Protein AF-A0A1I8JPQ1-F1 (afdb_monomer)

Sequence (208 aa):
GQFDVAINWTGGWHHAKRDEASGFCYINDIVCHSTIGLTAFFPGSGDSDDIGAGPGRFASVNVPLKEGVSDAQFAASFAAVIDAAFEAFDPGAVVCVSAAPMPWQQTSSRAGRPAAPGGGGYHFPSTAKLWTAITALAVGVDLDKDIPEHSFFSQYGPDFCLDVTPSLKRNLNDSTELRLLVESAVENLKRLAEALQLQTPMQPNYFY

Structure (mmCIF, N/CA/C/O backbone):
data_AF-A0A1I8JPQ1-F1
#
_entry.id   AF-A0A1I8JPQ1-F1
#
loop_
_atom_site.group_PDB
_atom_site.id
_atom_site.type_symbol
_atom_site.label_atom_id
_atom_site.label_alt_id
_atom_site.label_comp_id
_atom_site.label_asym_id
_atom_site.label_entity_id
_atom_site.label_seq_id
_atom_site.pdbx_PDB_ins_code
_atom_site.Cartn_x
_atom_site.Cartn_y
_atom_site.Cartn_z
_atom_site.occupancy
_atom_site.B_iso_or_equiv
_atom_site.auth_seq_id
_atom_site.auth_comp_id
_atom_site.auth_asym_id
_atom_site.auth_atom_id
_atom_site.pdbx_PDB_model_num
ATOM 1 N N . GLY A 1 1 ? -20.044 -12.154 0.399 1.00 59.53 1 GLY A N 1
ATOM 2 C CA . GLY A 1 1 ? -20.661 -11.393 -0.713 1.00 59.53 1 GLY A CA 1
ATOM 3 C C . GLY A 1 1 ? -20.713 -12.271 -1.950 1.00 59.53 1 GLY A C 1
ATOM 4 O O . GLY A 1 1 ? -20.510 -13.466 -1.807 1.00 59.53 1 GLY A O 1
ATOM 5 N N . GLN A 1 2 ? -20.986 -11.721 -3.140 1.00 80.94 2 GLN A N 1
ATOM 6 C CA . GLN A 1 2 ? -20.874 -12.475 -4.409 1.00 80.94 2 GLN A CA 1
ATOM 7 C C . GLN A 1 2 ? -19.418 -12.690 -4.864 1.00 80.94 2 GLN A C 1
ATOM 9 O O . GLN A 1 2 ? -19.177 -13.522 -5.730 1.00 80.94 2 GLN A O 1
ATOM 14 N N . PHE A 1 3 ? -18.468 -11.952 -4.281 1.00 76.19 3 PHE A N 1
ATOM 15 C CA . PHE A 1 3 ? -17.041 -12.006 -4.596 1.00 76.19 3 PHE A CA 1
ATOM 16 C C . PHE A 1 3 ? -16.220 -11.946 -3.305 1.00 76.19 3 PHE A C 1
ATOM 18 O O . PHE A 1 3 ? -16.653 -11.295 -2.347 1.00 76.19 3 PHE A O 1
ATOM 25 N N . ASP A 1 4 ? -15.049 -12.587 -3.313 1.00 80.31 4 ASP A N 1
ATOM 26 C CA . ASP A 1 4 ? -14.077 -12.570 -2.210 1.00 80.31 4 ASP A CA 1
ATOM 27 C C . ASP A 1 4 ? -13.071 -11.414 -2.341 1.00 80.31 4 ASP A C 1
ATOM 29 O O . ASP A 1 4 ? -12.625 -10.858 -1.342 1.00 80.31 4 ASP A O 1
ATOM 33 N N . VAL A 1 5 ? -12.755 -11.006 -3.578 1.00 79.25 5 VAL A N 1
ATOM 34 C CA . VAL A 1 5 ? -11.844 -9.894 -3.888 1.00 79.25 5 VAL A CA 1
ATOM 35 C C . VAL A 1 5 ? -12.449 -9.016 -4.983 1.00 79.25 5 VAL A C 1
ATOM 37 O O . VAL A 1 5 ? -12.955 -9.517 -5.988 1.00 79.25 5 VAL A O 1
ATOM 40 N N . ALA A 1 6 ? -12.372 -7.696 -4.804 1.00 79.69 6 ALA A N 1
ATOM 41 C CA . ALA A 1 6 ? -12.723 -6.704 -5.815 1.00 79.69 6 ALA A CA 1
ATOM 42 C C . ALA A 1 6 ? -11.566 -5.714 -5.987 1.00 79.69 6 ALA A C 1
ATOM 44 O O . ALA A 1 6 ? -11.013 -5.220 -5.007 1.00 79.69 6 ALA A O 1
ATOM 45 N N . ILE A 1 7 ? -11.208 -5.420 -7.237 1.00 77.75 7 ILE A N 1
ATOM 46 C CA . ILE A 1 7 ? -10.092 -4.537 -7.582 1.00 77.75 7 ILE A CA 1
ATOM 47 C C . ILE A 1 7 ? -10.622 -3.368 -8.411 1.00 77.75 7 ILE A C 1
ATOM 49 O O . ILE A 1 7 ? -11.300 -3.572 -9.417 1.00 77.75 7 ILE A O 1
ATOM 53 N N . ASN A 1 8 ? -10.269 -2.145 -8.012 1.00 80.25 8 ASN A N 1
ATOM 54 C CA . ASN A 1 8 ? -10.542 -0.930 -8.773 1.00 80.25 8 ASN A CA 1
ATOM 55 C C . ASN A 1 8 ? -9.255 -0.113 -8.959 1.00 80.25 8 ASN A C 1
ATOM 57 O O . ASN A 1 8 ? -8.930 0.740 -8.136 1.00 80.25 8 ASN A O 1
ATOM 61 N N . TRP A 1 9 ? -8.549 -0.333 -10.072 1.00 77.25 9 TRP A N 1
ATOM 62 C CA . TRP A 1 9 ? -7.331 0.421 -10.408 1.00 77.25 9 TRP A CA 1
ATOM 63 C C . TRP A 1 9 ? -7.580 1.906 -10.662 1.00 77.25 9 TRP A C 1
ATOM 65 O O . TRP A 1 9 ? -6.672 2.717 -10.520 1.00 77.25 9 TRP A O 1
ATOM 75 N N . THR A 1 10 ? -8.816 2.268 -11.013 1.00 74.19 10 THR A N 1
ATOM 76 C CA . THR A 1 10 ? -9.204 3.667 -11.218 1.00 74.19 10 THR A CA 1
ATOM 77 C C . THR A 1 10 ? -9.609 4.365 -9.927 1.00 74.19 10 THR A C 1
ATOM 79 O O . THR A 1 10 ? -9.932 5.543 -9.992 1.00 74.19 10 THR A O 1
ATOM 82 N N . GLY A 1 11 ? -9.625 3.662 -8.788 1.00 69.12 11 GLY A N 1
ATOM 83 C CA . GLY A 1 11 ? -9.922 4.205 -7.463 1.00 69.12 11 GLY A CA 1
ATOM 84 C C . GLY A 1 11 ? -8.668 4.647 -6.704 1.00 69.12 11 GLY A C 1
ATOM 85 O O . GLY A 1 11 ? -7.590 4.771 -7.288 1.00 69.12 11 GLY A O 1
ATOM 86 N N . GLY A 1 12 ? -8.782 4.884 -5.395 1.00 69.69 12 GLY A N 1
ATOM 87 C CA . GLY A 1 12 ? -7.625 5.284 -4.578 1.00 69.69 12 GLY A CA 1
ATOM 88 C C . GLY A 1 12 ? -7.506 6.784 -4.311 1.00 69.69 12 GLY A C 1
ATOM 89 O O . GLY A 1 12 ? -6.424 7.248 -3.955 1.00 69.69 12 GLY A O 1
ATOM 90 N N . TRP A 1 13 ? -8.574 7.559 -4.494 1.00 66.25 13 TRP A N 1
ATOM 91 C CA . TRP A 1 13 ? -8.588 9.026 -4.486 1.00 66.25 13 TRP A CA 1
ATOM 92 C C . TRP A 1 13 ? -8.666 9.578 -3.057 1.00 66.25 13 TRP A C 1
ATOM 94 O O . TRP A 1 13 ? -9.517 10.392 -2.702 1.00 66.25 13 TRP A O 1
ATOM 104 N N . HIS A 1 14 ? -7.743 9.133 -2.215 1.00 71.88 14 HIS A N 1
ATOM 105 C CA . HIS A 1 14 ? -7.809 9.296 -0.766 1.00 71.88 14 HIS A CA 1
ATOM 106 C C . HIS A 1 14 ? -7.492 10.709 -0.246 1.00 71.88 14 HIS A C 1
ATOM 108 O O . HIS A 1 14 ? -7.660 10.975 0.943 1.00 71.88 14 HIS A O 1
ATOM 114 N N . HIS A 1 15 ? -7.042 11.632 -1.103 1.00 66.19 15 HIS A N 1
ATOM 115 C CA . HIS A 1 15 ? -6.726 13.003 -0.691 1.00 66.19 15 HIS A CA 1
ATOM 116 C C . HIS A 1 15 ? -7.900 13.980 -0.804 1.00 66.19 15 HIS A C 1
ATOM 118 O O . HIS A 1 15 ? -7.792 15.090 -0.280 1.00 66.19 15 HIS A O 1
ATOM 124 N N . ALA A 1 16 ? -9.006 13.616 -1.467 1.00 59.44 16 ALA A N 1
ATOM 125 C CA . ALA A 1 16 ? -10.140 14.530 -1.576 1.00 59.44 16 ALA A CA 1
ATOM 126 C C . ALA A 1 16 ? -10.772 14.726 -0.190 1.00 59.44 16 ALA A C 1
ATOM 128 O O . ALA A 1 16 ? -10.910 13.774 0.586 1.00 59.44 16 ALA A O 1
ATOM 129 N N . LYS A 1 17 ? -11.156 15.961 0.132 1.00 67.75 17 LYS A N 1
ATOM 130 C CA . LYS A 1 17 ? -11.826 16.295 1.393 1.00 67.75 17 LYS A CA 1
ATOM 131 C C . LYS A 1 17 ? -13.307 16.564 1.133 1.00 67.75 17 LYS A C 1
ATOM 133 O O . LYS A 1 17 ? -13.738 16.651 -0.012 1.00 67.75 17 LYS A O 1
ATOM 138 N N . ARG A 1 18 ? -14.091 16.709 2.209 1.00 69.12 18 ARG A N 1
ATOM 139 C CA . ARG A 1 18 ? -15.546 16.948 2.137 1.00 69.12 18 ARG A CA 1
ATOM 140 C C . ARG A 1 18 ? -15.908 18.107 1.200 1.00 69.12 18 ARG A C 1
ATOM 142 O O . ARG A 1 18 ? -16.818 17.958 0.396 1.00 69.12 18 ARG A O 1
ATOM 149 N N . ASP A 1 19 ? -15.181 19.218 1.317 1.00 71.19 19 ASP A N 1
ATOM 150 C CA . ASP A 1 19 ? -15.514 20.484 0.653 1.00 71.19 19 ASP A CA 1
ATOM 151 C C . ASP A 1 19 ? -14.366 21.027 -0.226 1.00 71.19 19 ASP A C 1
ATOM 153 O O . ASP A 1 19 ? -14.420 22.167 -0.682 1.00 71.19 19 ASP A O 1
ATOM 157 N N . GLU A 1 20 ? -13.315 20.233 -0.479 1.00 62.06 20 GLU A N 1
ATOM 158 C CA . GLU A 1 20 ? -12.194 20.639 -1.339 1.00 62.06 20 GLU A CA 1
ATOM 159 C C . GLU A 1 20 ? -11.506 19.460 -2.046 1.00 62.06 20 GLU A C 1
ATOM 161 O O . GLU A 1 20 ? -11.330 18.377 -1.483 1.00 62.06 20 GLU A O 1
ATOM 166 N N . ALA A 1 21 ? -11.064 19.702 -3.284 1.00 59.28 21 ALA A N 1
ATOM 167 C CA . ALA A 1 21 ? -10.161 18.806 -4.000 1.00 59.28 21 ALA A CA 1
ATOM 168 C C . ALA A 1 21 ? -8.714 19.019 -3.523 1.00 59.28 21 ALA A C 1
ATOM 170 O O . ALA A 1 21 ? -8.284 20.151 -3.308 1.00 59.28 21 ALA A O 1
ATOM 171 N N . SER A 1 22 ? -7.941 17.942 -3.389 1.00 63.50 22 SER A N 1
ATOM 172 C CA . SER A 1 22 ? -6.548 17.986 -2.924 1.00 63.50 22 SER A CA 1
ATOM 173 C C . SER A 1 22 ? -5.766 16.792 -3.474 1.00 63.50 22 SER A C 1
ATOM 175 O O . SER A 1 22 ? -6.330 15.720 -3.663 1.00 63.50 22 SER A O 1
ATOM 177 N N . GLY A 1 23 ? -4.474 16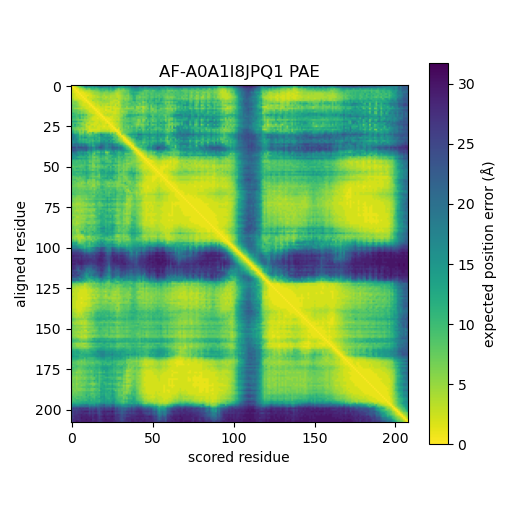.960 -3.778 1.00 58.91 23 GLY A N 1
ATOM 178 C CA . GLY A 1 23 ? -3.607 15.852 -4.207 1.00 58.91 23 GLY A CA 1
ATOM 179 C C . GLY A 1 23 ? -4.075 15.135 -5.470 1.00 58.91 23 GLY A C 1
ATOM 180 O O . GLY A 1 23 ? -4.052 13.911 -5.516 1.00 58.91 23 GLY A O 1
ATOM 181 N N . PHE A 1 24 ? -4.564 15.893 -6.458 1.00 53.34 24 PHE A N 1
ATOM 182 C CA . PHE A 1 24 ? -5.219 15.381 -7.672 1.00 53.34 24 PHE A CA 1
ATOM 183 C C . PHE A 1 24 ? -6.522 14.595 -7.429 1.00 53.34 24 PHE A C 1
ATOM 185 O O . PHE A 1 24 ? -7.088 14.054 -8.376 1.00 53.34 24 PHE A O 1
ATOM 192 N N . CYS A 1 25 ? -7.038 14.582 -6.195 1.00 58.97 25 CYS A N 1
ATOM 193 C CA . CYS A 1 25 ? -8.256 13.880 -5.816 1.00 58.97 25 CYS A CA 1
ATOM 194 C C . CYS A 1 25 ? -9.448 14.849 -5.685 1.00 58.97 25 CYS A C 1
ATOM 196 O O . CYS A 1 25 ? -9.365 15.825 -4.939 1.00 58.97 25 CYS A O 1
ATOM 198 N N . TYR A 1 26 ? -10.558 14.576 -6.385 1.00 55.09 26 TYR A N 1
ATOM 199 C CA . TYR A 1 26 ? -11.775 15.417 -6.374 1.00 55.09 26 TYR A CA 1
ATOM 200 C C . TYR A 1 26 ? -12.951 14.782 -5.620 1.00 55.09 26 TYR A C 1
ATOM 202 O O . TYR A 1 26 ? -13.776 15.495 -5.062 1.00 55.09 26 TYR A O 1
ATOM 210 N N . ILE A 1 27 ? -13.026 13.450 -5.603 1.00 55.28 27 ILE A N 1
ATOM 211 C CA . ILE A 1 27 ? -14.010 12.654 -4.861 1.00 55.28 27 ILE A CA 1
ATOM 212 C C . ILE A 1 27 ? -13.213 11.642 -4.048 1.00 55.28 27 ILE A C 1
ATOM 214 O O . ILE A 1 27 ? -12.295 11.046 -4.600 1.00 55.28 27 ILE A O 1
ATOM 218 N N . ASN A 1 28 ? -13.540 11.467 -2.765 1.00 65.19 28 ASN A N 1
ATOM 219 C CA . ASN A 1 28 ? -12.883 10.473 -1.923 1.00 65.19 28 ASN A CA 1
ATOM 220 C C . ASN A 1 28 ? -13.684 9.169 -1.949 1.00 65.19 28 ASN A C 1
ATOM 222 O O . ASN A 1 28 ? -14.740 9.072 -1.324 1.00 65.19 28 ASN A O 1
ATOM 226 N N . ASP A 1 29 ? -13.204 8.189 -2.707 1.00 62.69 29 ASP A N 1
ATOM 227 C CA . ASP A 1 29 ? -13.818 6.867 -2.830 1.00 62.69 29 ASP A CA 1
ATOM 228 C C . ASP A 1 29 ? -13.443 5.915 -1.676 1.00 62.69 29 ASP A C 1
ATOM 230 O O . ASP A 1 29 ? -13.972 4.806 -1.609 1.00 62.69 29 ASP A O 1
ATOM 234 N N . ILE A 1 30 ? -12.591 6.353 -0.733 1.00 64.62 30 ILE A N 1
ATOM 235 C CA . ILE A 1 30 ? -12.115 5.585 0.432 1.00 64.62 30 ILE A CA 1
ATOM 236 C C . ILE A 1 30 ? -12.280 6.422 1.711 1.00 64.62 30 ILE A C 1
ATOM 238 O O . ILE A 1 30 ? -11.428 7.220 2.090 1.00 64.62 30 ILE A O 1
ATOM 242 N N . VAL A 1 31 ? -13.403 6.244 2.407 1.00 53.47 31 VAL A N 1
ATOM 243 C CA . VAL A 1 31 ? -13.787 7.117 3.536 1.00 53.47 31 VAL A CA 1
ATOM 244 C C . VAL A 1 31 ? -13.096 6.746 4.864 1.00 53.47 31 VAL A C 1
ATOM 246 O O . VAL A 1 31 ? -12.978 7.596 5.745 1.00 53.47 31 VAL A O 1
ATOM 249 N N . CYS A 1 32 ? -12.583 5.518 5.009 1.00 51.00 32 CYS A N 1
ATOM 250 C CA . CYS A 1 32 ? -11.800 5.075 6.171 1.00 51.00 32 CYS A CA 1
ATOM 251 C C . CYS A 1 32 ? -10.449 4.526 5.704 1.00 51.00 32 CYS A C 1
ATOM 253 O O . CYS A 1 32 ? -10.419 3.676 4.815 1.00 51.00 32 CYS A O 1
ATOM 255 N N . HIS A 1 33 ? -9.341 5.005 6.279 1.00 53.59 33 HIS A N 1
ATOM 256 C CA . HIS A 1 33 ? -8.002 4.597 5.854 1.00 53.59 33 HIS A CA 1
ATOM 257 C C . HIS A 1 33 ? -7.034 4.457 7.040 1.00 53.59 33 HIS A C 1
ATOM 259 O O . HIS A 1 33 ? -7.141 5.158 8.043 1.00 53.59 33 HIS A O 1
ATOM 265 N N . SER A 1 34 ? -6.047 3.577 6.880 1.00 50.25 34 SER A N 1
ATOM 266 C CA . SER A 1 34 ? -4.771 3.616 7.604 1.00 50.25 34 SER A CA 1
ATOM 267 C C . SER A 1 34 ? -3.671 3.891 6.578 1.00 50.25 34 SER A C 1
ATOM 269 O O . SER A 1 34 ? -3.766 3.401 5.451 1.00 50.25 34 SER A O 1
ATOM 271 N N . THR A 1 35 ? -2.675 4.722 6.895 1.00 57.50 35 THR A N 1
ATOM 272 C CA . THR A 1 35 ? -1.561 5.016 5.972 1.00 57.50 35 THR A CA 1
ATOM 273 C C . THR A 1 35 ? -0.262 4.472 6.536 1.00 57.50 35 THR A C 1
ATOM 275 O O . THR A 1 35 ? 0.164 4.811 7.636 1.00 57.50 35 THR A O 1
ATOM 278 N N . ILE A 1 36 ? 0.416 3.665 5.730 1.00 56.50 36 ILE A N 1
ATOM 279 C CA . ILE A 1 36 ? 1.816 3.303 5.937 1.00 56.50 36 ILE A CA 1
ATOM 280 C C . ILE A 1 36 ? 2.559 3.888 4.745 1.00 56.50 36 ILE A C 1
ATOM 282 O O . ILE A 1 36 ? 2.383 3.433 3.615 1.00 56.50 36 ILE A O 1
ATOM 286 N N . GLY A 1 37 ? 3.318 4.958 4.964 1.00 56.28 37 GLY A N 1
ATOM 287 C CA . GLY A 1 37 ? 3.847 5.755 3.863 1.00 56.28 37 GLY A CA 1
ATOM 288 C C . GLY A 1 37 ? 4.840 6.817 4.307 1.00 56.28 37 GLY A C 1
ATOM 289 O O . GLY A 1 37 ? 5.073 7.022 5.494 1.00 56.28 37 GLY A O 1
ATOM 290 N N . LEU A 1 38 ? 5.462 7.475 3.332 1.00 46.81 38 LEU A N 1
ATOM 291 C CA . LEU A 1 38 ? 6.451 8.517 3.591 1.00 46.81 38 LEU A CA 1
ATOM 292 C C . LEU A 1 38 ? 5.778 9.772 4.168 1.00 46.81 38 LEU A C 1
ATOM 294 O O . LEU A 1 38 ? 4.916 10.344 3.502 1.00 46.81 38 LEU A O 1
ATOM 298 N N . THR A 1 39 ? 6.191 10.240 5.347 1.00 45.56 39 THR A N 1
ATOM 299 C CA . THR A 1 39 ? 5.764 11.554 5.868 1.00 45.56 39 THR A CA 1
ATOM 300 C C . THR A 1 39 ? 6.837 12.618 5.662 1.00 45.56 39 THR A C 1
ATOM 302 O O . THR A 1 39 ? 8.001 12.313 5.409 1.00 45.56 39 THR A O 1
ATOM 305 N N . ALA A 1 40 ? 6.415 13.886 5.736 1.00 44.06 40 ALA A N 1
ATOM 306 C CA . ALA A 1 40 ? 7.122 15.101 5.301 1.00 44.06 40 ALA A CA 1
ATOM 307 C C . ALA A 1 40 ? 7.073 15.416 3.790 1.00 44.06 40 ALA A C 1
ATOM 309 O O . ALA A 1 40 ? 7.783 16.305 3.316 1.00 44.06 40 ALA A O 1
ATOM 310 N N . PHE A 1 41 ? 6.185 14.762 3.037 1.00 59.59 41 PHE A N 1
ATOM 311 C CA . PHE A 1 41 ? 5.798 15.181 1.685 1.00 59.59 41 PHE A CA 1
ATOM 312 C C . PHE A 1 41 ? 4.324 15.623 1.659 1.00 59.59 41 PHE A C 1
ATOM 314 O O . PHE A 1 41 ? 3.595 15.433 2.634 1.00 59.59 41 PHE A O 1
ATOM 321 N N . PHE A 1 42 ? 3.882 16.253 0.564 1.00 51.38 42 PHE A N 1
ATOM 322 C CA . PHE A 1 42 ? 2.470 16.606 0.360 1.00 51.38 42 PHE A CA 1
ATOM 323 C C . PHE A 1 42 ? 1.551 15.413 0.722 1.00 51.38 42 PHE A C 1
ATOM 325 O O . PHE A 1 42 ? 1.854 14.303 0.281 1.00 51.38 42 PHE A O 1
ATOM 332 N N . PRO A 1 43 ? 0.445 15.608 1.474 1.00 59.25 43 PRO A N 1
ATOM 333 C CA . PRO A 1 43 ? -0.191 16.885 1.833 1.00 59.25 43 PRO A CA 1
ATOM 334 C C . PRO A 1 43 ? 0.327 17.558 3.120 1.00 59.25 43 PRO A C 1
ATOM 336 O O . PRO A 1 43 ? -0.188 18.614 3.479 1.00 59.25 43 PRO A O 1
ATOM 339 N N . GLY A 1 44 ? 1.327 16.994 3.805 1.00 62.97 44 GLY A N 1
ATOM 340 C CA . GLY A 1 44 ? 1.821 17.522 5.087 1.00 62.97 44 GLY A CA 1
ATOM 341 C C . GLY A 1 44 ? 1.001 17.102 6.317 1.00 62.97 44 GLY A C 1
ATOM 342 O O . GLY A 1 44 ? 1.083 17.767 7.344 1.00 62.97 44 GLY A O 1
ATOM 343 N N . SER A 1 45 ? 0.215 16.026 6.207 1.00 67.75 45 SER A N 1
ATOM 344 C CA . SER A 1 45 ? -0.483 15.337 7.309 1.00 67.75 45 SER A CA 1
ATOM 345 C C . SER A 1 45 ? -0.041 13.867 7.392 1.00 67.75 45 SER A C 1
ATOM 347 O O . SER A 1 45 ? 0.757 13.424 6.563 1.00 67.75 45 SER A O 1
ATOM 349 N N . GLY A 1 46 ? -0.572 13.098 8.352 1.00 73.06 46 GLY A N 1
ATOM 350 C CA . GLY A 1 46 ? -0.232 11.680 8.519 1.00 73.06 46 GLY A CA 1
ATOM 351 C C . GLY A 1 46 ? 0.983 11.419 9.411 1.00 73.06 46 GLY A C 1
ATOM 352 O O . GLY A 1 46 ? 1.604 10.369 9.287 1.00 73.06 46 GLY A O 1
ATOM 353 N N . ASP A 1 47 ? 1.335 12.352 10.297 1.00 78.81 47 ASP A N 1
ATOM 354 C CA . ASP A 1 47 ? 2.323 12.097 11.350 1.00 78.81 47 ASP A CA 1
ATOM 355 C C . ASP A 1 47 ? 1.833 11.011 12.322 1.00 78.81 47 ASP A C 1
ATOM 357 O O . ASP A 1 47 ? 0.639 10.721 12.410 1.00 78.81 47 ASP A O 1
ATOM 361 N N . SER A 1 48 ? 2.749 10.424 13.099 1.00 78.81 48 SER A N 1
ATOM 362 C CA . SER A 1 48 ? 2.423 9.353 14.057 1.00 78.81 48 SER A CA 1
ATOM 363 C C . SER A 1 48 ? 1.370 9.743 15.098 1.00 78.81 48 SER A C 1
ATOM 365 O O . SER A 1 48 ? 0.687 8.876 15.640 1.00 78.81 48 SER A O 1
ATOM 367 N N . ASP A 1 49 ? 1.237 11.042 15.368 1.00 81.62 49 ASP A N 1
ATOM 368 C CA . ASP A 1 49 ? 0.308 11.584 16.359 1.00 81.62 49 ASP A CA 1
ATOM 369 C C . ASP A 1 49 ? -1.045 11.990 15.739 1.00 81.62 49 ASP A C 1
ATOM 371 O O . ASP A 1 49 ? -1.974 12.365 16.459 1.00 81.62 49 ASP A O 1
ATOM 375 N N . ASP A 1 50 ? -1.192 11.878 14.414 1.00 80.69 50 ASP A N 1
ATOM 376 C CA . ASP A 1 50 ? -2.443 12.104 13.684 1.00 80.69 50 ASP A CA 1
ATOM 377 C C . ASP A 1 50 ? -3.377 10.886 13.809 1.00 80.69 50 ASP A C 1
ATOM 379 O O . ASP A 1 50 ? -3.567 10.080 12.895 1.00 80.69 50 ASP A O 1
ATOM 383 N N . ILE A 1 51 ? -3.933 10.726 15.008 1.00 80.06 51 ILE A N 1
ATOM 384 C CA . ILE A 1 51 ? -4.702 9.544 15.421 1.00 80.06 51 ILE A CA 1
ATOM 385 C C . ILE A 1 51 ? -6.221 9.724 15.300 1.00 80.06 51 ILE A C 1
ATOM 387 O O . ILE A 1 51 ? -6.988 8.936 15.849 1.00 80.06 51 ILE A O 1
ATOM 391 N N . GLY A 1 52 ? -6.692 10.772 14.624 1.00 80.06 52 GLY A N 1
ATOM 392 C CA . GLY A 1 52 ? -8.113 11.126 14.587 1.00 80.06 52 GLY A CA 1
ATOM 393 C C . GLY A 1 52 ? -8.615 11.782 15.882 1.00 80.06 52 GLY A C 1
ATOM 394 O O . GLY A 1 52 ? -7.881 11.970 16.854 1.00 80.06 52 GLY A O 1
ATOM 395 N N . ALA A 1 53 ? -9.893 12.165 15.901 1.00 79.00 53 ALA A N 1
ATOM 396 C CA . ALA A 1 53 ? -10.479 12.962 16.979 1.00 79.00 53 ALA A CA 1
ATOM 397 C C . ALA A 1 53 ? -11.895 12.507 17.361 1.00 79.00 53 ALA A C 1
ATOM 399 O O . ALA A 1 53 ? -12.604 11.867 16.582 1.00 79.00 53 ALA A O 1
ATOM 400 N N . GLY A 1 54 ? -12.323 12.887 18.571 1.00 83.69 54 GLY A N 1
ATOM 401 C CA . GLY A 1 54 ? -13.664 12.591 19.075 1.00 83.69 54 GLY A CA 1
ATOM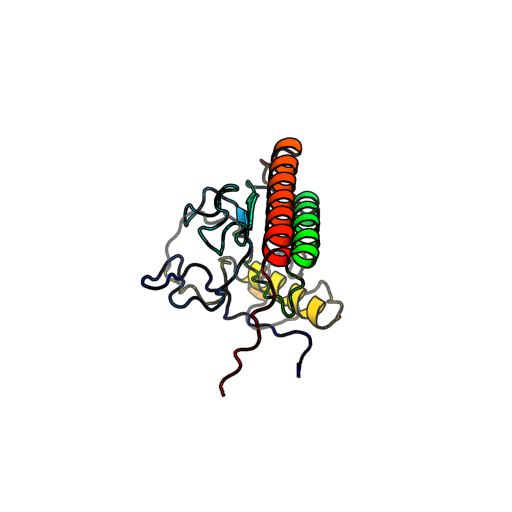 402 C C . GLY A 1 54 ? -13.949 11.081 19.116 1.00 83.69 54 GLY A C 1
ATOM 403 O O . GLY A 1 54 ? -13.071 10.322 19.528 1.00 83.69 54 GLY A O 1
ATOM 404 N N . PRO A 1 55 ? -15.139 10.631 18.673 1.00 73.50 55 PRO A N 1
ATOM 405 C CA . PRO A 1 55 ? -15.478 9.207 18.594 1.00 73.50 55 PRO A CA 1
ATOM 406 C C . PRO A 1 55 ? -14.581 8.387 17.653 1.00 73.50 55 PRO A C 1
ATOM 408 O O . PRO A 1 55 ? -14.532 7.172 17.785 1.00 73.50 55 PRO A O 1
ATOM 411 N N . GLY A 1 56 ? -13.885 9.038 16.712 1.00 71.12 56 GLY A N 1
ATOM 412 C CA . GLY A 1 56 ? -12.948 8.403 15.779 1.00 71.12 56 GLY A CA 1
ATOM 413 C C . GLY A 1 56 ? -11.487 8.464 16.229 1.00 71.12 56 GLY A C 1
ATOM 414 O O . GLY A 1 56 ? -10.590 8.223 15.424 1.00 71.12 56 GLY A O 1
ATOM 415 N N . ARG A 1 57 ? -11.213 8.838 17.486 1.00 80.44 57 ARG A N 1
ATOM 416 C CA . ARG A 1 57 ? -9.850 8.811 18.028 1.00 80.44 57 ARG A CA 1
ATOM 417 C C . ARG A 1 57 ? -9.324 7.373 18.041 1.00 80.44 57 ARG A C 1
ATOM 419 O O . ARG A 1 57 ? -10.049 6.462 18.418 1.00 80.44 57 ARG A O 1
ATOM 426 N N . PHE A 1 58 ? -8.063 7.207 17.654 1.00 79.88 58 PHE A N 1
ATOM 427 C CA . PHE A 1 58 ? -7.356 5.945 17.407 1.00 79.88 58 PHE A CA 1
ATOM 428 C C . PHE A 1 58 ? -7.805 5.162 16.164 1.00 79.88 58 PHE A C 1
ATOM 430 O O . PHE A 1 58 ? -7.160 4.179 15.816 1.00 79.88 58 PHE A O 1
ATOM 437 N N . ALA A 1 59 ? -8.844 5.610 15.452 1.00 73.38 59 ALA A N 1
ATOM 438 C CA . ALA A 1 59 ? -9.284 4.975 14.208 1.00 73.38 59 ALA A CA 1
ATOM 439 C C . ALA A 1 59 ? -8.465 5.409 12.975 1.00 73.38 59 ALA A C 1
ATOM 441 O O . ALA A 1 59 ? -8.630 4.839 11.900 1.00 73.38 59 ALA A O 1
ATOM 442 N N . SER A 1 60 ? -7.586 6.405 13.129 1.00 79.38 60 SER A N 1
ATOM 443 C CA . SER A 1 60 ? -6.555 6.762 12.151 1.00 79.38 60 SER A CA 1
ATOM 444 C C . SER A 1 60 ? -5.206 6.271 12.665 1.00 79.38 60 SER A C 1
ATOM 446 O O . SER A 1 60 ? -4.822 6.577 13.794 1.00 79.38 60 SER A O 1
ATOM 448 N N . VAL A 1 61 ? -4.501 5.500 11.841 1.00 76.75 61 VAL A N 1
ATOM 449 C CA . VAL A 1 61 ? -3.187 4.941 12.167 1.00 76.75 61 VAL A CA 1
ATOM 450 C C . VAL A 1 61 ? -2.214 5.316 11.065 1.00 76.75 61 VAL A C 1
ATOM 452 O O . VAL A 1 61 ? -2.475 5.063 9.885 1.00 76.75 61 VAL A O 1
ATOM 455 N N . ASN A 1 62 ? -1.091 5.905 11.474 1.00 81.44 62 ASN A N 1
ATOM 456 C CA . ASN A 1 62 ? -0.057 6.394 10.581 1.00 81.44 62 ASN A CA 1
ATOM 457 C C . ASN A 1 62 ? 1.322 5.885 11.013 1.00 81.44 62 ASN A C 1
ATOM 459 O O . ASN A 1 62 ? 1.727 6.080 12.160 1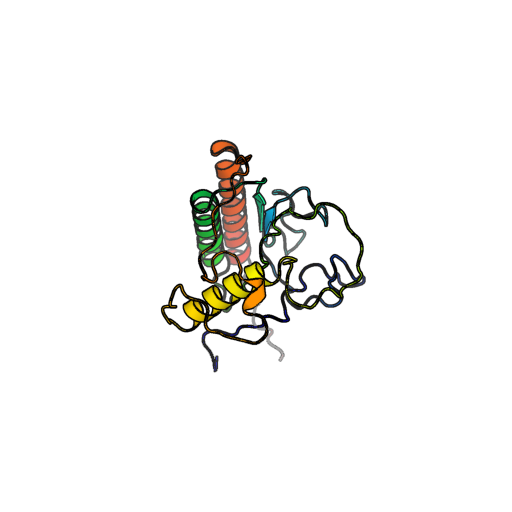.00 81.44 62 ASN A O 1
ATOM 463 N N . VAL A 1 63 ? 2.058 5.267 10.083 1.00 82.06 63 VAL A N 1
ATOM 464 C CA . VAL A 1 63 ? 3.478 4.926 10.273 1.00 82.06 63 VAL A CA 1
ATOM 465 C C . VAL A 1 63 ? 4.326 5.767 9.317 1.00 82.06 63 VAL A C 1
ATOM 467 O O . VAL A 1 63 ? 4.396 5.439 8.128 1.00 82.06 63 VAL A O 1
ATOM 470 N N . PRO A 1 64 ? 4.959 6.846 9.816 1.00 83.56 64 PRO A N 1
ATOM 471 C CA . PRO A 1 64 ? 5.779 7.735 9.009 1.00 83.56 64 PRO A CA 1
ATOM 472 C C . PRO A 1 64 ? 7.095 7.077 8.591 1.00 83.56 64 PRO A C 1
ATOM 474 O O . PRO A 1 64 ? 7.979 6.845 9.415 1.00 83.56 64 PRO A O 1
ATOM 477 N N . LEU A 1 65 ? 7.248 6.801 7.299 1.00 81.88 65 LEU A N 1
ATOM 478 C CA . LEU A 1 65 ? 8.477 6.258 6.727 1.00 81.88 65 LEU A CA 1
ATOM 479 C C . LEU A 1 65 ? 9.356 7.383 6.162 1.00 81.88 65 LEU A C 1
ATOM 481 O O . LEU A 1 65 ? 8.878 8.416 5.699 1.00 81.88 65 LEU A O 1
ATOM 485 N N . LYS A 1 66 ? 10.669 7.174 6.162 1.00 83.44 66 LYS A N 1
ATOM 486 C CA . LYS A 1 66 ? 11.662 8.024 5.489 1.00 83.44 66 LYS A CA 1
ATOM 487 C C . LYS A 1 66 ? 12.128 7.351 4.195 1.00 83.44 66 LYS A C 1
ATOM 489 O O . LYS A 1 66 ? 11.907 6.158 3.975 1.00 83.44 66 LYS A O 1
ATOM 494 N N . GLU A 1 67 ? 12.793 8.107 3.320 1.00 81.06 67 GLU A N 1
ATOM 495 C CA . GLU A 1 67 ? 13.301 7.561 2.056 1.00 81.06 67 GLU A CA 1
ATOM 496 C C . GLU A 1 67 ? 14.215 6.339 2.251 1.00 81.06 67 GLU A C 1
ATOM 498 O O . GLU A 1 67 ? 14.991 6.252 3.205 1.00 81.06 67 GLU A O 1
ATOM 503 N N . GLY A 1 68 ? 14.142 5.411 1.293 1.00 83.31 68 GLY A N 1
ATOM 504 C CA . GLY A 1 68 ? 15.025 4.247 1.235 1.00 83.31 68 GLY A CA 1
ATOM 505 C C . GLY A 1 68 ? 14.698 3.147 2.243 1.00 83.31 68 GLY A C 1
ATOM 506 O O . GLY A 1 68 ? 15.568 2.318 2.495 1.00 83.31 68 GLY A O 1
ATOM 507 N N . VAL A 1 69 ? 13.484 3.131 2.814 1.00 86.19 69 VAL A N 1
ATOM 508 C CA . VAL A 1 69 ? 12.988 1.982 3.589 1.00 86.19 69 VAL A CA 1
ATOM 509 C C . VAL A 1 69 ? 13.198 0.698 2.785 1.00 86.19 69 VAL A C 1
ATOM 511 O O . VAL A 1 69 ? 12.947 0.671 1.580 1.00 86.19 69 VAL A O 1
ATOM 514 N N . SER A 1 70 ? 13.717 -0.346 3.430 1.00 87.00 70 SER A N 1
ATOM 515 C CA . SER A 1 70 ? 13.910 -1.633 2.762 1.00 87.00 70 SER A CA 1
ATOM 516 C C . SER A 1 70 ? 12.612 -2.434 2.722 1.00 87.00 70 SER A C 1
ATOM 518 O O . SER A 1 70 ? 11.752 -2.271 3.589 1.00 87.00 70 SER A O 1
ATOM 520 N N . ASP A 1 71 ? 12.511 -3.372 1.780 1.00 83.44 71 ASP A N 1
ATOM 521 C CA . ASP A 1 71 ? 11.368 -4.288 1.688 1.00 83.44 71 ASP A CA 1
ATOM 522 C C . ASP A 1 71 ? 11.137 -5.038 3.006 1.00 83.44 71 ASP A C 1
ATOM 524 O O . ASP A 1 71 ? 10.007 -5.157 3.464 1.00 83.44 71 ASP A O 1
ATOM 528 N N . ALA A 1 72 ? 12.215 -5.469 3.672 1.00 87.00 72 ALA A N 1
ATOM 529 C CA . ALA A 1 72 ? 12.134 -6.150 4.963 1.00 87.00 72 ALA A CA 1
ATOM 530 C C . ALA A 1 72 ? 11.564 -5.249 6.074 1.00 87.00 72 ALA A C 1
ATOM 532 O O . ALA A 1 72 ? 10.730 -5.694 6.860 1.00 87.00 72 ALA A O 1
ATOM 533 N N . GLN A 1 73 ? 11.983 -3.979 6.139 1.00 87.00 73 GLN A N 1
ATOM 534 C CA . GLN A 1 73 ? 11.455 -3.019 7.114 1.00 87.00 73 GLN A CA 1
ATOM 535 C C . GLN A 1 73 ? 9.994 -2.668 6.833 1.00 87.00 73 GLN A C 1
ATOM 537 O O . GLN A 1 73 ? 9.195 -2.602 7.767 1.00 87.00 73 GLN A O 1
ATOM 542 N N . PHE A 1 74 ? 9.641 -2.463 5.562 1.00 84.81 74 PHE A N 1
ATOM 543 C CA . PHE A 1 74 ? 8.268 -2.191 5.158 1.00 84.81 74 PHE A CA 1
ATOM 544 C C . PHE A 1 74 ? 7.364 -3.382 5.474 1.00 84.81 74 PHE A C 1
ATOM 546 O O . PHE A 1 74 ? 6.362 -3.206 6.157 1.00 84.81 74 PHE A O 1
ATOM 553 N N . ALA A 1 75 ? 7.744 -4.594 5.059 1.00 81.19 75 ALA A N 1
ATOM 554 C CA . ALA A 1 75 ? 6.963 -5.806 5.283 1.00 81.19 75 ALA A CA 1
ATOM 555 C C . ALA A 1 75 ? 6.747 -6.085 6.776 1.00 81.19 75 ALA A C 1
ATOM 557 O O . ALA A 1 75 ? 5.622 -6.357 7.185 1.00 81.19 75 ALA A O 1
ATOM 558 N N . ALA A 1 76 ? 7.793 -5.956 7.599 1.00 85.75 76 ALA A N 1
ATOM 559 C CA . ALA A 1 76 ? 7.678 -6.137 9.045 1.00 85.75 76 ALA A CA 1
ATOM 560 C C . ALA A 1 76 ? 6.759 -5.088 9.694 1.00 85.75 76 ALA A C 1
ATOM 562 O O . ALA A 1 76 ? 5.924 -5.434 10.527 1.00 85.75 76 ALA A O 1
ATOM 563 N N . SER A 1 77 ? 6.884 -3.818 9.293 1.00 84.38 77 SER A N 1
ATOM 564 C CA . SER A 1 77 ? 6.034 -2.734 9.809 1.00 84.38 77 SER A CA 1
ATOM 565 C C . SER A 1 77 ? 4.577 -2.910 9.378 1.00 84.38 77 SER A C 1
ATOM 567 O O . SER A 1 77 ? 3.667 -2.737 10.182 1.00 84.38 77 SER A O 1
ATOM 569 N N . PHE A 1 78 ? 4.361 -3.285 8.115 1.00 82.75 78 PHE A N 1
ATOM 570 C CA . PHE A 1 78 ? 3.046 -3.536 7.540 1.00 82.75 78 PHE A CA 1
ATOM 571 C C . PHE A 1 78 ? 2.342 -4.697 8.237 1.00 82.75 78 PHE A C 1
ATOM 573 O O . PHE A 1 78 ? 1.223 -4.515 8.704 1.00 82.75 78 PHE A O 1
ATOM 580 N N . ALA A 1 79 ? 3.008 -5.848 8.367 1.00 82.69 79 ALA A N 1
ATOM 581 C CA . ALA A 1 79 ? 2.446 -7.016 9.037 1.00 82.69 79 ALA A CA 1
ATOM 582 C C . ALA A 1 79 ? 2.032 -6.687 10.477 1.00 82.69 79 ALA A C 1
ATOM 584 O O . ALA A 1 79 ? 0.880 -6.888 10.839 1.00 82.69 79 ALA A O 1
ATOM 585 N N . ALA A 1 80 ? 2.923 -6.067 11.259 1.00 85.81 80 ALA A N 1
ATOM 586 C CA . ALA A 1 80 ? 2.638 -5.727 12.652 1.00 85.81 80 ALA A CA 1
ATOM 587 C C . ALA A 1 80 ? 1.411 -4.810 12.820 1.00 85.81 80 ALA A C 1
ATOM 589 O O . ALA A 1 80 ? 0.600 -5.019 13.721 1.00 85.81 80 ALA A O 1
ATOM 590 N N . VAL A 1 81 ? 1.267 -3.792 11.964 1.00 83.81 81 VAL A N 1
ATOM 591 C CA . VAL A 1 81 ? 0.129 -2.860 12.029 1.00 83.81 81 VAL A CA 1
ATOM 592 C C . VAL A 1 81 ? -1.157 -3.511 11.538 1.00 83.81 81 VAL A C 1
ATOM 594 O O . VAL A 1 81 ? -2.204 -3.308 12.147 1.00 83.81 81 VAL A O 1
ATOM 597 N N . ILE A 1 82 ? -1.098 -4.277 10.448 1.00 82.44 82 ILE A N 1
ATOM 598 C CA . ILE A 1 82 ? -2.277 -4.934 9.884 1.00 82.44 82 ILE A CA 1
ATOM 599 C C . ILE A 1 82 ? -2.799 -6.013 10.827 1.00 82.44 82 ILE A C 1
ATOM 601 O O . ILE A 1 82 ? -3.995 -6.015 11.095 1.00 82.44 82 ILE A O 1
ATOM 605 N N . ASP A 1 83 ? -1.936 -6.854 11.396 1.00 84.62 83 ASP A N 1
ATOM 606 C CA . ASP A 1 83 ? -2.345 -7.880 12.360 1.00 84.62 83 ASP A CA 1
ATOM 607 C C . ASP A 1 83 ? -3.062 -7.238 13.559 1.00 84.62 83 ASP A C 1
ATOM 609 O O . ASP A 1 83 ? -4.186 -7.613 13.894 1.00 84.62 83 ASP A O 1
ATOM 613 N N . ALA A 1 84 ? -2.480 -6.178 14.131 1.00 83.50 84 ALA A N 1
ATOM 614 C CA . ALA A 1 84 ? -3.105 -5.425 15.217 1.00 83.50 84 ALA A CA 1
ATOM 615 C C . ALA A 1 84 ? -4.426 -4.749 14.801 1.00 83.50 84 ALA A C 1
ATOM 617 O O . ALA A 1 84 ? -5.344 -4.629 15.611 1.00 83.50 84 ALA A O 1
ATOM 618 N N . ALA A 1 85 ? -4.546 -4.296 13.550 1.00 81.38 85 ALA A N 1
ATOM 619 C CA . ALA A 1 85 ? -5.771 -3.687 13.045 1.00 81.38 85 ALA A CA 1
ATOM 620 C C . ALA A 1 85 ? -6.881 -4.729 12.866 1.00 81.38 85 ALA A C 1
ATOM 622 O O . ALA A 1 85 ? -8.021 -4.465 13.235 1.00 81.38 85 ALA A O 1
ATOM 623 N N . PHE A 1 86 ? -6.566 -5.922 12.359 1.00 83.38 86 PHE A N 1
ATOM 624 C CA . PHE A 1 86 ? -7.527 -7.022 12.285 1.00 83.38 86 PHE A CA 1
ATOM 625 C C . PHE A 1 86 ? -8.013 -7.436 13.675 1.00 83.38 86 PHE A C 1
ATOM 627 O O . PHE A 1 86 ? -9.217 -7.588 13.865 1.00 83.38 86 PHE A O 1
ATOM 634 N N . GLU A 1 87 ? -7.111 -7.537 14.654 1.00 84.25 87 GLU A N 1
ATOM 635 C CA . GLU A 1 87 ? -7.479 -7.821 16.046 1.00 84.25 87 GLU A CA 1
ATOM 636 C C . GLU A 1 87 ? -8.368 -6.728 16.659 1.00 84.25 87 GLU A C 1
ATOM 638 O O . GLU A 1 87 ? -9.295 -7.035 17.408 1.00 84.25 87 GLU A O 1
ATOM 643 N N . ALA A 1 88 ? -8.104 -5.454 16.353 1.00 79.62 88 ALA A N 1
ATOM 644 C CA . ALA A 1 88 ? -8.837 -4.332 16.933 1.00 79.62 88 ALA A CA 1
ATOM 645 C C . ALA A 1 88 ? -10.203 -4.074 16.281 1.00 79.62 88 ALA A C 1
A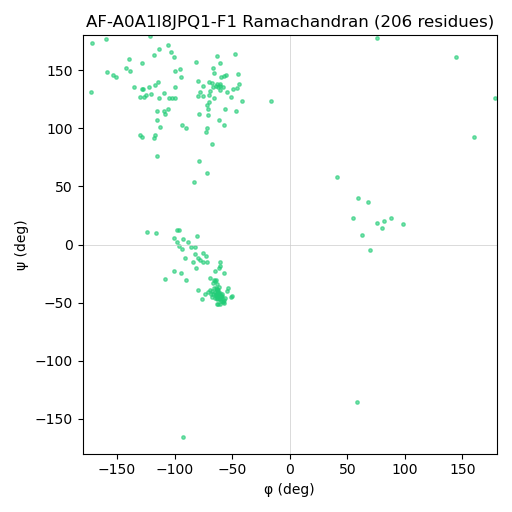TOM 647 O O . ALA A 1 88 ? -11.153 -3.712 16.977 1.00 79.62 88 ALA A O 1
ATOM 648 N N . PHE A 1 89 ? -10.294 -4.207 14.955 1.00 74.88 89 PHE A N 1
ATOM 649 C CA . PHE A 1 89 ? -11.475 -3.824 14.179 1.00 74.88 89 PHE A CA 1
ATOM 650 C C . PHE A 1 89 ? -12.381 -4.992 13.787 1.00 74.88 89 PHE A C 1
ATOM 652 O O . PHE A 1 89 ? -13.540 -4.729 13.476 1.00 74.88 89 PHE A O 1
ATOM 659 N N . ASP A 1 90 ? -11.866 -6.228 13.742 1.00 76.75 90 ASP A N 1
ATOM 660 C CA . ASP A 1 90 ? -12.550 -7.398 13.164 1.00 76.75 90 ASP A CA 1
ATOM 661 C C . ASP A 1 90 ? -13.283 -7.054 11.843 1.00 76.75 90 ASP A C 1
ATOM 663 O O . ASP A 1 90 ? -14.515 -7.123 11.744 1.00 76.75 90 ASP A O 1
ATOM 667 N N . PRO A 1 91 ? -12.556 -6.540 10.828 1.00 76.19 91 PRO A N 1
ATOM 668 C CA . PRO A 1 91 ? -13.191 -5.925 9.674 1.00 76.19 91 PRO A CA 1
ATOM 669 C C . PRO A 1 91 ? -13.889 -6.968 8.793 1.00 76.19 91 PRO A C 1
ATOM 671 O O . PRO A 1 91 ? -13.276 -7.913 8.305 1.00 76.19 91 PRO A O 1
ATOM 674 N N . GLY A 1 92 ? -15.163 -6.727 8.466 1.00 69.50 92 GLY A N 1
ATOM 675 C CA . GLY A 1 92 ? -15.901 -7.539 7.486 1.00 69.50 92 GLY A CA 1
ATOM 676 C C . GLY A 1 92 ? -15.485 -7.313 6.022 1.00 69.50 92 GLY A C 1
ATOM 677 O O . GLY A 1 92 ? -15.937 -8.043 5.139 1.00 69.50 92 GLY A O 1
ATOM 678 N N . ALA A 1 93 ? -14.666 -6.291 5.750 1.00 71.06 93 ALA A N 1
ATOM 679 C CA . ALA A 1 93 ? -14.082 -5.991 4.444 1.00 71.06 93 ALA A CA 1
ATOM 680 C C . ALA A 1 93 ? -12.829 -5.112 4.597 1.00 71.06 93 ALA A C 1
ATOM 682 O O . ALA A 1 93 ? -12.775 -4.257 5.480 1.00 71.06 93 ALA A O 1
ATOM 683 N N . VAL A 1 94 ? -11.857 -5.272 3.694 1.00 70.19 94 VAL A N 1
ATOM 684 C CA . VAL A 1 94 ? -10.638 -4.449 3.634 1.00 70.19 94 VAL A CA 1
ATOM 685 C C . VAL A 1 94 ? -10.534 -3.783 2.269 1.00 70.19 94 VAL A C 1
ATOM 687 O O . VAL A 1 94 ? -10.728 -4.424 1.238 1.00 70.19 94 VAL A O 1
ATOM 690 N N . VAL A 1 95 ? -10.192 -2.495 2.266 1.00 68.00 95 VAL A N 1
ATOM 691 C CA . VAL A 1 95 ? -9.867 -1.746 1.050 1.00 68.00 95 VAL A CA 1
ATOM 692 C C . VAL A 1 95 ? -8.370 -1.460 1.053 1.00 68.00 95 VAL A C 1
ATOM 694 O O . VAL A 1 95 ? -7.875 -0.739 1.915 1.00 68.00 95 VAL A O 1
ATOM 697 N N . CYS A 1 96 ? -7.642 -2.037 0.097 1.00 68.88 96 CYS A N 1
ATOM 698 C CA . CYS A 1 96 ? -6.217 -1.779 -0.089 1.00 68.88 96 CYS A CA 1
ATOM 699 C C . CYS A 1 96 ? -6.015 -0.768 -1.220 1.00 68.88 96 CYS A C 1
ATOM 701 O O . CYS A 1 96 ? -6.497 -0.968 -2.335 1.00 68.88 96 CYS A O 1
ATOM 703 N N . VAL A 1 97 ? -5.284 0.309 -0.937 1.00 65.31 97 VAL A N 1
ATOM 704 C CA . VAL A 1 97 ? -4.918 1.329 -1.923 1.00 65.31 97 VAL A CA 1
ATOM 705 C C . VAL A 1 97 ? -3.447 1.148 -2.263 1.00 65.31 97 VAL A C 1
ATOM 707 O O . VAL A 1 97 ? -2.592 1.300 -1.395 1.00 65.31 97 VAL A O 1
ATOM 710 N N . SER A 1 98 ? -3.141 0.826 -3.519 1.00 63.59 98 SER A N 1
ATOM 711 C CA . SER A 1 98 ? -1.761 0.659 -3.980 1.00 63.59 98 SER A CA 1
ATOM 712 C C . SER A 1 98 ? -1.350 1.817 -4.882 1.00 63.59 98 SER A C 1
ATOM 714 O O . SER A 1 98 ? -1.856 1.966 -5.995 1.00 63.59 98 SER A O 1
ATOM 716 N N . ALA A 1 99 ? -0.413 2.624 -4.389 1.00 64.38 99 ALA A N 1
ATOM 717 C CA . ALA A 1 99 ? 0.280 3.644 -5.159 1.00 64.38 99 ALA A CA 1
ATOM 718 C C . ALA A 1 99 ? 1.656 3.111 -5.583 1.00 64.38 99 ALA A C 1
ATOM 720 O O . ALA A 1 99 ? 2.379 2.526 -4.775 1.00 64.38 99 ALA A O 1
ATOM 721 N N . ALA A 1 100 ? 2.041 3.323 -6.840 1.00 56.25 100 ALA A N 1
ATOM 722 C CA . ALA A 1 100 ? 3.377 2.966 -7.293 1.00 56.25 100 ALA A CA 1
ATOM 723 C C . ALA A 1 100 ? 4.401 3.990 -6.776 1.00 56.25 100 ALA A C 1
ATOM 725 O O . ALA A 1 100 ? 4.155 5.201 -6.855 1.00 56.25 100 ALA A O 1
ATOM 726 N N . PRO A 1 101 ? 5.567 3.547 -6.270 1.00 52.34 101 PRO A N 1
ATOM 727 C CA . PRO A 1 101 ? 6.592 4.462 -5.792 1.00 52.34 101 PRO A CA 1
ATOM 728 C C . PRO A 1 101 ? 7.054 5.379 -6.929 1.00 52.34 101 PRO A C 1
ATOM 730 O O . PRO A 1 101 ? 7.260 4.932 -8.055 1.00 52.34 101 PRO A O 1
ATOM 733 N N . MET A 1 102 ? 7.238 6.669 -6.637 1.00 47.12 102 MET A N 1
ATOM 734 C CA . MET A 1 102 ? 7.874 7.605 -7.566 1.00 47.12 102 MET A CA 1
ATOM 735 C C . MET A 1 102 ? 9.375 7.290 -7.674 1.00 47.12 102 MET A C 1
ATOM 737 O O . MET A 1 102 ? 10.097 7.481 -6.689 1.00 47.12 102 MET A O 1
ATOM 741 N N . PRO A 1 103 ? 9.912 6.893 -8.840 1.00 40.03 103 PRO A N 1
ATOM 742 C CA . PRO A 1 103 ? 11.342 6.974 -9.068 1.00 40.03 103 PRO A CA 1
ATOM 743 C C . PRO A 1 103 ? 11.679 8.433 -9.407 1.00 40.03 103 PRO A C 1
ATOM 745 O O . PRO A 1 103 ? 11.289 8.949 -10.451 1.00 40.03 103 PRO A O 1
ATOM 748 N N . TRP A 1 104 ? 12.401 9.123 -8.521 1.00 41.25 104 TRP A N 1
ATOM 749 C CA . TRP A 1 104 ? 12.912 10.485 -8.747 1.00 41.25 104 TRP A CA 1
ATOM 750 C C . TRP A 1 104 ? 14.063 10.516 -9.774 1.00 41.25 104 TRP A C 1
ATOM 752 O O . TRP A 1 104 ? 15.179 10.936 -9.479 1.00 41.25 104 TRP A O 1
ATOM 762 N N . GLN A 1 105 ? 13.788 10.103 -11.009 1.00 29.30 105 GLN A N 1
ATOM 763 C CA . GLN A 1 105 ? 14.551 10.523 -12.183 1.00 29.30 105 GLN A CA 1
ATOM 764 C C . GLN A 1 105 ? 13.640 11.331 -13.109 1.00 29.30 105 GLN A C 1
ATOM 766 O O . GLN A 1 105 ? 13.204 10.866 -14.155 1.00 29.30 105 GLN A O 1
ATOM 771 N N . GLN A 1 106 ? 13.374 12.583 -12.738 1.00 28.88 106 GLN A N 1
ATOM 772 C CA . GLN A 1 106 ? 13.167 13.620 -13.744 1.00 28.88 106 GLN A CA 1
ATOM 773 C C . GLN A 1 106 ? 14.250 14.673 -13.564 1.00 28.88 106 GLN A C 1
ATOM 775 O O . GLN A 1 106 ? 14.122 15.633 -12.807 1.00 28.88 106 GLN A O 1
ATOM 780 N N . THR A 1 107 ? 15.344 14.470 -14.296 1.00 27.06 107 THR A N 1
ATOM 781 C CA . THR A 1 107 ? 16.093 15.597 -14.830 1.00 27.06 107 THR A CA 1
ATOM 782 C C . THR A 1 107 ? 15.134 16.404 -15.704 1.00 27.06 107 THR A C 1
ATOM 784 O O . THR A 1 107 ? 14.316 15.870 -16.452 1.00 27.06 107 THR A O 1
ATOM 787 N N . SER A 1 108 ? 15.190 17.718 -15.543 1.00 36.34 108 SER A N 1
ATOM 788 C CA . SER A 1 108 ? 14.383 18.708 -16.245 1.00 36.34 108 SER A CA 1
ATOM 789 C C . SER A 1 108 ? 14.199 18.408 -17.742 1.00 36.34 108 SER A C 1
ATOM 791 O O . SER A 1 108 ? 15.184 18.379 -18.474 1.00 36.34 108 SER A O 1
ATOM 793 N N . SER A 1 109 ? 12.964 18.304 -18.239 1.00 31.06 109 SER A N 1
ATOM 794 C CA . SER A 1 109 ? 12.567 18.969 -19.492 1.00 31.06 109 SER A CA 1
ATOM 795 C C . SER A 1 109 ? 11.066 18.852 -19.780 1.00 31.06 109 SER A C 1
ATOM 797 O O . SER A 1 109 ? 10.455 17.793 -19.725 1.00 31.06 109 SER A O 1
ATOM 799 N N . ARG A 1 110 ? 10.497 20.020 -20.093 1.00 35.16 110 ARG A N 1
ATOM 800 C CA . ARG A 1 110 ? 9.246 20.295 -20.812 1.00 35.16 110 ARG A CA 1
ATOM 801 C C . ARG A 1 110 ? 8.665 19.119 -21.620 1.00 35.16 110 ARG A C 1
ATOM 803 O O . ARG A 1 110 ? 9.274 18.717 -22.602 1.00 35.16 110 ARG A O 1
ATOM 810 N N . ALA A 1 111 ? 7.417 18.742 -21.334 1.00 34.78 111 ALA A N 1
ATOM 811 C CA . ALA A 1 111 ? 6.332 18.598 -22.320 1.00 34.78 111 ALA A CA 1
ATOM 812 C C . ALA A 1 111 ? 5.054 18.105 -21.622 1.00 34.78 111 ALA A C 1
ATOM 814 O O . ALA A 1 111 ? 5.068 17.084 -20.941 1.00 34.78 111 ALA A O 1
ATOM 815 N N . GLY A 1 112 ? 3.948 18.829 -21.807 1.00 38.28 112 GLY A N 1
ATOM 816 C CA . GLY A 1 112 ? 2.647 18.502 -21.229 1.00 38.28 112 GLY A CA 1
ATOM 817 C C . GLY A 1 112 ? 2.105 17.153 -21.703 1.00 38.28 112 GLY A C 1
ATOM 818 O O . GLY A 1 112 ? 1.622 17.033 -22.826 1.00 38.28 112 GLY A O 1
ATOM 819 N N . ARG A 1 113 ? 2.133 16.156 -20.816 1.00 32.53 113 ARG A N 1
ATOM 820 C CA . ARG A 1 113 ? 1.349 14.924 -20.939 1.00 32.53 113 ARG A CA 1
ATOM 821 C C . ARG A 1 113 ? 0.368 14.849 -19.765 1.00 32.53 113 ARG A C 1
ATOM 823 O O . ARG A 1 113 ? 0.764 15.185 -18.649 1.00 32.53 113 ARG A O 1
ATOM 830 N N . PRO A 1 114 ? -0.894 14.461 -19.999 1.00 33.78 114 PRO A N 1
ATOM 831 C CA . PRO A 1 114 ? -1.889 14.384 -18.941 1.00 33.78 114 PRO A CA 1
ATOM 832 C C . PRO A 1 114 ? -1.552 13.240 -17.976 1.00 33.78 114 PRO A C 1
ATOM 834 O O . PRO A 1 114 ? -1.263 12.123 -18.406 1.00 33.78 114 PRO A O 1
ATOM 837 N N . ALA A 1 115 ? -1.588 13.536 -16.676 1.00 37.97 115 ALA A N 1
ATOM 838 C CA . ALA A 1 115 ? -1.639 12.532 -15.619 1.00 37.97 115 ALA A CA 1
ATOM 839 C C . ALA A 1 115 ? -2.987 11.790 -15.707 1.00 37.97 115 ALA A C 1
ATOM 841 O O . ALA A 1 115 ? -4.020 12.422 -15.930 1.00 37.97 115 ALA A O 1
ATOM 842 N N . ALA A 1 116 ? -2.975 10.463 -15.590 1.00 37.12 116 ALA A N 1
ATOM 843 C CA . ALA A 1 116 ? -4.134 9.585 -15.781 1.00 37.12 116 ALA A CA 1
ATOM 844 C C . ALA A 1 116 ? -4.288 8.643 -14.558 1.00 37.12 116 ALA A C 1
ATOM 846 O O . ALA A 1 116 ? -3.303 8.448 -13.848 1.00 37.12 116 ALA A O 1
ATOM 847 N N . PRO A 1 117 ? -5.497 8.113 -14.278 1.00 36.47 117 PRO A N 1
ATOM 848 C CA . PRO A 1 117 ? -6.086 8.022 -12.941 1.00 36.47 117 PRO A CA 1
ATOM 849 C C . PRO A 1 117 ? -5.952 6.653 -12.257 1.00 36.47 117 PRO A C 1
ATOM 851 O O . PRO A 1 117 ? -5.979 5.609 -12.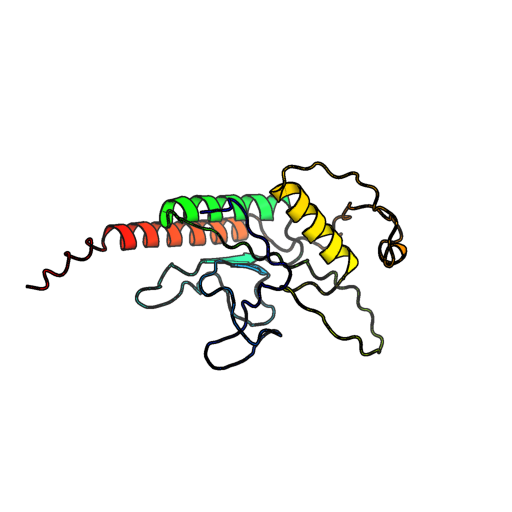903 1.00 36.47 117 PRO A O 1
ATOM 854 N N . GLY A 1 118 ? -5.872 6.717 -10.932 1.00 38.44 118 GLY A N 1
ATOM 855 C CA . GLY A 1 118 ? -5.556 5.675 -9.954 1.00 38.44 118 GLY A CA 1
ATOM 856 C C . GLY A 1 118 ? -4.751 6.359 -8.841 1.00 38.44 118 GLY A C 1
ATOM 857 O O . GLY A 1 118 ? -4.251 7.465 -9.068 1.00 38.44 118 GLY A O 1
ATOM 858 N N . GLY A 1 119 ? -4.636 5.784 -7.641 1.00 52.38 119 GLY A N 1
ATOM 859 C CA . GLY A 1 119 ? -3.736 6.324 -6.603 1.00 52.38 119 GLY A CA 1
ATOM 860 C C . GLY A 1 119 ? -2.324 6.652 -7.144 1.00 52.38 119 GLY A C 1
ATOM 861 O O . GLY A 1 119 ? -1.954 6.221 -8.235 1.00 52.38 119 GLY A O 1
ATOM 862 N N . GLY A 1 120 ? -1.524 7.442 -6.412 1.00 58.34 120 GLY A N 1
ATOM 863 C CA . GLY A 1 120 ? -0.243 7.987 -6.909 1.00 58.34 120 GLY A CA 1
ATOM 864 C C . GLY A 1 120 ? 0.673 6.984 -7.650 1.00 58.34 120 GLY A C 1
ATOM 865 O O . GLY A 1 120 ? 0.716 5.804 -7.325 1.00 58.34 120 GLY A O 1
ATOM 866 N N . GLY A 1 121 ? 1.425 7.446 -8.658 1.00 56.84 121 GLY A N 1
ATOM 867 C CA . GLY A 1 121 ? 2.311 6.584 -9.457 1.00 56.84 121 GLY A CA 1
ATOM 868 C C . GLY A 1 121 ? 2.672 7.195 -10.809 1.00 56.84 121 GLY A C 1
ATOM 869 O O . GLY A 1 121 ? 1.962 7.024 -11.792 1.00 56.84 121 GLY A O 1
ATOM 870 N N . TYR A 1 122 ? 3.789 7.920 -10.869 1.00 66.62 122 TYR A N 1
ATOM 871 C CA . TYR A 1 122 ? 4.109 8.816 -11.995 1.00 66.62 122 TYR A CA 1
ATOM 872 C C . TYR A 1 122 ? 5.112 8.219 -12.993 1.00 66.62 122 TYR A C 1
ATOM 874 O O . TYR A 1 122 ? 5.534 8.889 -13.935 1.00 66.62 122 TYR A O 1
ATOM 882 N N . HIS A 1 123 ? 5.481 6.950 -12.797 1.00 77.88 123 HIS A N 1
ATOM 883 C CA . HIS A 1 123 ? 6.290 6.174 -13.728 1.00 77.88 123 HIS A CA 1
ATOM 884 C C . HIS A 1 123 ? 5.475 4.989 -14.251 1.00 77.88 123 HIS A C 1
ATOM 886 O O . HIS A 1 123 ? 5.420 3.932 -13.621 1.00 77.88 123 HIS A O 1
ATOM 892 N N . PHE A 1 124 ? 4.833 5.183 -15.408 1.00 80.62 124 PHE A N 1
ATOM 893 C CA . PHE A 1 124 ? 3.843 4.252 -15.960 1.00 80.62 124 PHE A CA 1
ATOM 894 C C . PHE A 1 124 ? 4.301 2.785 -16.025 1.00 80.62 124 PHE A C 1
ATOM 896 O O . PHE A 1 124 ? 3.520 1.933 -15.601 1.00 80.62 124 PHE A O 1
ATOM 903 N N . PRO A 1 125 ? 5.536 2.452 -16.460 1.00 85.12 125 PRO A N 1
ATOM 904 C CA . PRO A 1 125 ? 5.982 1.060 -16.490 1.00 85.12 125 PRO A CA 1
ATOM 905 C C . PRO A 1 125 ? 6.037 0.428 -15.096 1.00 85.12 125 PRO A C 1
ATOM 907 O O . PRO A 1 125 ? 5.596 -0.700 -14.915 1.00 85.12 125 PRO A O 1
ATOM 910 N N . SER A 1 126 ? 6.525 1.157 -14.088 1.00 82.75 126 SER A N 1
ATOM 911 C CA . SER A 1 126 ? 6.586 0.648 -12.710 1.00 82.75 126 SER A CA 1
ATOM 912 C C . SER A 1 126 ? 5.195 0.472 -12.110 1.00 82.75 126 SER A C 1
ATOM 914 O O . SER A 1 126 ? 4.945 -0.536 -11.454 1.00 82.75 126 SER A O 1
ATOM 916 N N . THR A 1 127 ? 4.281 1.412 -12.375 1.00 83.31 127 THR A N 1
ATOM 917 C CA . THR A 1 127 ? 2.877 1.294 -11.960 1.00 83.31 127 THR A CA 1
ATOM 918 C C . THR A 1 127 ? 2.221 0.065 -12.582 1.00 83.31 127 THR A C 1
ATOM 920 O O . THR A 1 127 ? 1.608 -0.730 -11.874 1.00 83.31 127 THR A O 1
ATOM 923 N N . ALA A 1 128 ? 2.409 -0.142 -13.887 1.00 87.62 128 ALA A N 1
ATOM 924 C CA . ALA A 1 128 ? 1.862 -1.295 -14.591 1.00 87.62 128 ALA A CA 1
ATOM 925 C C . ALA A 1 128 ? 2.426 -2.624 -14.061 1.00 87.62 128 ALA A C 1
ATOM 927 O O . ALA A 1 128 ? 1.649 -3.551 -13.835 1.00 87.62 128 ALA A O 1
ATOM 928 N N . LYS A 1 129 ? 3.740 -2.711 -13.791 1.00 88.75 129 LYS A N 1
ATOM 929 C CA . LYS A 1 129 ? 4.363 -3.896 -13.168 1.00 88.75 129 LYS A CA 1
ATOM 930 C C . LYS A 1 129 ? 3.738 -4.206 -11.804 1.00 88.75 129 LYS A C 1
ATOM 932 O O . LYS A 1 129 ? 3.320 -5.337 -11.571 1.00 88.75 129 LYS A O 1
ATOM 937 N N . LEU A 1 130 ? 3.618 -3.200 -10.932 1.00 84.81 130 LEU A N 1
ATOM 938 C CA . LEU A 1 130 ? 3.059 -3.361 -9.586 1.00 84.81 130 LEU A CA 1
ATOM 939 C C . LEU A 1 130 ? 1.606 -3.848 -9.621 1.00 84.81 130 LEU A C 1
ATOM 941 O O . LEU A 1 130 ? 1.267 -4.835 -8.974 1.00 84.81 130 LEU A O 1
ATOM 945 N N . TRP A 1 131 ? 0.745 -3.187 -10.395 1.00 86.38 131 TRP A N 1
ATOM 946 C CA . TRP A 1 131 ? -0.668 -3.564 -10.482 1.00 86.38 131 TRP A CA 1
ATOM 947 C C . TRP A 1 131 ? -0.871 -4.929 -11.145 1.00 86.38 131 TRP A C 1
ATOM 949 O O . TRP A 1 131 ? -1.758 -5.683 -10.741 1.00 86.38 131 TRP A O 1
ATOM 959 N N . THR A 1 132 ? -0.019 -5.294 -12.107 1.00 89.75 132 THR A N 1
ATOM 960 C CA . THR A 1 132 ? -0.018 -6.641 -12.698 1.00 89.75 132 THR A CA 1
ATOM 961 C C . THR A 1 132 ? 0.325 -7.694 -11.644 1.00 89.75 132 THR A C 1
ATOM 963 O O . THR A 1 132 ? -0.409 -8.671 -11.507 1.00 89.75 132 THR A O 1
ATOM 966 N N . ALA A 1 133 ? 1.367 -7.464 -10.838 1.00 86.31 133 ALA A N 1
ATOM 967 C CA . ALA A 1 133 ? 1.765 -8.375 -9.765 1.00 86.31 133 ALA A CA 1
ATOM 968 C C . ALA A 1 133 ? 0.674 -8.530 -8.689 1.00 86.31 133 ALA A C 1
ATOM 970 O O . ALA A 1 133 ? 0.357 -9.647 -8.290 1.00 86.31 133 ALA A O 1
ATOM 971 N N . ILE A 1 134 ? 0.041 -7.429 -8.265 1.00 82.06 134 ILE A N 1
ATOM 972 C CA . ILE A 1 134 ? -1.062 -7.472 -7.288 1.00 82.06 134 ILE A CA 1
ATOM 973 C C . ILE A 1 134 ? -2.275 -8.213 -7.861 1.00 82.06 134 ILE A C 1
ATOM 975 O O . ILE A 1 134 ? -2.892 -9.005 -7.154 1.00 82.06 134 ILE A O 1
ATOM 979 N N . THR A 1 135 ? -2.611 -7.987 -9.137 1.00 85.62 135 THR A N 1
ATOM 980 C CA . THR A 1 135 ? -3.709 -8.716 -9.793 1.00 85.62 135 THR A CA 1
ATOM 981 C C . THR A 1 135 ? -3.430 -10.213 -9.789 1.00 85.62 135 THR A C 1
ATOM 983 O O . THR A 1 135 ? -4.300 -10.986 -9.402 1.00 85.62 135 THR A O 1
ATOM 986 N N . ALA A 1 136 ? -2.223 -10.619 -10.187 1.00 88.44 136 ALA A N 1
ATOM 987 C CA . ALA A 1 136 ? -1.825 -12.020 -10.241 1.00 88.44 136 ALA A CA 1
ATOM 988 C C . ALA A 1 136 ? -1.872 -12.689 -8.863 1.00 88.44 136 ALA A C 1
ATOM 990 O O . ALA A 1 136 ? -2.440 -13.772 -8.733 1.00 88.44 136 ALA A O 1
ATOM 991 N N . LEU A 1 137 ? -1.397 -11.997 -7.822 1.00 83.81 137 LEU A N 1
ATOM 992 C CA . LEU A 1 137 ? -1.515 -12.451 -6.438 1.00 83.81 137 LEU A CA 1
ATOM 993 C C . LEU A 1 137 ? -2.981 -12.632 -6.020 1.00 83.81 137 LEU A C 1
ATOM 995 O O . LEU A 1 137 ? -3.331 -13.655 -5.438 1.00 83.81 137 LEU A O 1
ATOM 999 N N . ALA A 1 138 ? -3.848 -11.671 -6.348 1.00 80.81 138 ALA A N 1
ATOM 1000 C CA . ALA A 1 138 ? -5.268 -11.720 -6.006 1.00 80.81 138 ALA A CA 1
ATOM 1001 C C . ALA A 1 138 ? -6.021 -12.875 -6.686 1.00 80.81 138 ALA A C 1
ATOM 1003 O O . ALA A 1 138 ? -6.983 -13.387 -6.117 1.00 80.81 138 ALA A O 1
ATOM 1004 N N . VAL A 1 139 ? -5.597 -13.289 -7.885 1.00 88.44 139 VAL A N 1
ATOM 1005 C CA . VAL A 1 139 ? -6.191 -14.429 -8.609 1.00 88.44 139 VAL A CA 1
ATOM 1006 C C . VAL A 1 139 ? -5.437 -15.749 -8.401 1.00 88.44 139 VAL A C 1
ATOM 1008 O O . VAL A 1 139 ? -5.863 -16.770 -8.935 1.00 88.44 139 VAL A O 1
ATOM 1011 N N . GLY A 1 140 ? -4.337 -15.748 -7.639 1.00 89.94 140 GLY A N 1
ATOM 1012 C CA . GLY A 1 140 ? -3.524 -16.937 -7.367 1.00 89.94 140 GLY A CA 1
ATOM 1013 C C . GLY A 1 140 ? -2.771 -17.474 -8.589 1.00 89.94 140 GLY A C 1
ATOM 1014 O O . GLY A 1 140 ? -2.669 -18.688 -8.754 1.00 89.94 140 GLY A O 1
ATOM 1015 N N . VAL A 1 141 ? -2.289 -16.590 -9.466 1.00 93.44 141 VAL A N 1
ATOM 1016 C CA . VAL A 1 141 ? -1.536 -16.947 -10.679 1.00 93.44 141 VAL A CA 1
ATOM 1017 C C . VAL A 1 141 ? -0.072 -16.551 -10.528 1.00 93.44 141 VAL A C 1
ATOM 1019 O O . VAL A 1 141 ? 0.235 -15.402 -10.218 1.00 93.44 141 VAL A O 1
ATOM 1022 N N . ASP A 1 142 ? 0.826 -17.487 -10.828 1.00 93.62 142 ASP A N 1
ATOM 1023 C CA . ASP A 1 142 ? 2.251 -17.200 -10.972 1.00 93.62 142 ASP A CA 1
ATOM 1024 C C . ASP A 1 142 ? 2.522 -16.556 -12.337 1.00 93.62 142 ASP A C 1
ATOM 1026 O O . ASP A 1 142 ? 2.070 -17.046 -13.376 1.00 93.62 142 ASP A O 1
ATOM 1030 N N . LEU A 1 143 ? 3.259 -15.445 -12.342 1.00 92.56 143 LEU A N 1
ATOM 1031 C CA . LEU A 1 143 ? 3.636 -14.740 -13.566 1.00 92.56 143 LEU A CA 1
ATOM 1032 C C . LEU A 1 143 ? 5.015 -15.180 -14.052 1.00 92.56 143 LEU A C 1
ATOM 1034 O O . LEU A 1 143 ? 5.931 -15.382 -13.256 1.00 92.56 143 LEU A O 1
ATOM 1038 N N . ASP A 1 144 ? 5.172 -15.243 -15.375 1.00 93.69 144 ASP A N 1
ATOM 1039 C CA . ASP A 1 144 ? 6.501 -15.226 -15.981 1.00 93.69 144 ASP A CA 1
ATOM 1040 C C . ASP A 1 144 ? 7.158 -13.863 -15.717 1.00 93.69 144 ASP A C 1
ATOM 1042 O O . ASP A 1 144 ? 6.487 -12.829 -15.655 1.00 93.69 144 ASP A O 1
ATOM 1046 N N . LYS A 1 145 ? 8.482 -13.856 -15.572 1.00 91.81 145 LYS A N 1
ATOM 1047 C CA . LYS A 1 145 ? 9.263 -12.627 -15.466 1.00 91.81 145 LYS A CA 1
ATOM 1048 C C . LYS A 1 145 ? 9.201 -11.819 -16.761 1.00 91.81 145 LYS A C 1
ATOM 1050 O O . LYS A 1 145 ? 9.294 -10.598 -16.693 1.00 91.81 145 LYS A O 1
ATOM 1055 N N . ASP A 1 146 ? 9.079 -12.464 -17.920 1.00 95.19 146 ASP A N 1
ATOM 1056 C CA . ASP A 1 146 ? 9.171 -11.792 -19.212 1.00 95.19 146 ASP A CA 1
ATOM 1057 C C . ASP A 1 146 ? 7.845 -11.093 -19.536 1.00 95.19 146 ASP A C 1
ATOM 1059 O O . ASP A 1 146 ? 6.766 -11.688 -19.485 1.00 95.19 146 ASP A O 1
ATOM 1063 N N . ILE A 1 147 ? 7.909 -9.800 -19.869 1.00 94.38 147 ILE A N 1
ATOM 1064 C CA . ILE A 1 147 ? 6.707 -9.041 -20.220 1.00 94.38 147 ILE A CA 1
ATOM 1065 C C . ILE A 1 147 ? 6.275 -9.452 -21.636 1.00 94.38 147 ILE A C 1
ATOM 1067 O O . ILE A 1 147 ? 7.086 -9.385 -22.5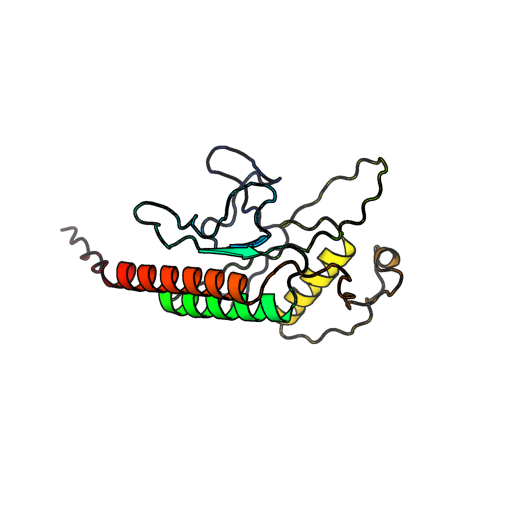61 1.00 94.38 147 ILE A O 1
ATOM 1071 N N . PRO A 1 148 ? 5.009 -9.852 -21.852 1.00 95.50 148 PRO A N 1
ATOM 1072 C CA . PRO A 1 148 ? 4.525 -10.186 -23.187 1.00 95.50 148 PRO A CA 1
ATOM 1073 C C . PRO A 1 148 ? 4.494 -8.947 -24.091 1.00 95.50 148 PRO A C 1
ATOM 1075 O O . PRO A 1 148 ? 4.295 -7.827 -23.625 1.00 95.50 148 PRO A O 1
ATOM 1078 N N . GLU A 1 149 ? 4.638 -9.124 -25.405 1.00 93.75 149 GLU A N 1
ATOM 1079 C CA . GLU A 1 149 ? 4.552 -7.997 -26.337 1.00 93.75 149 GLU A CA 1
ATOM 1080 C C . GLU A 1 149 ? 3.158 -7.349 -26.337 1.00 93.75 149 GLU A C 1
ATOM 1082 O O . GLU A 1 149 ? 2.122 -8.012 -26.382 1.00 93.75 149 GLU A O 1
ATOM 1087 N N . HIS A 1 150 ? 3.136 -6.016 -26.335 1.00 94.50 150 HIS A N 1
ATOM 1088 C CA . HIS A 1 150 ? 1.927 -5.207 -26.454 1.00 94.50 150 HIS A CA 1
ATOM 1089 C C . HIS A 1 150 ? 2.268 -3.782 -26.921 1.00 94.50 150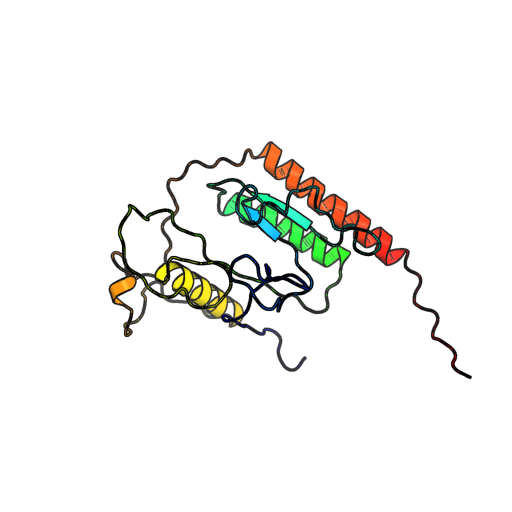 HIS A C 1
ATOM 1091 O O . HIS A 1 150 ? 3.433 -3.401 -27.037 1.00 94.50 150 HIS A O 1
ATOM 1097 N N . SER A 1 151 ? 1.255 -2.940 -27.145 1.00 95.75 151 SER A N 1
ATOM 1098 C CA . SER A 1 151 ? 1.419 -1.594 -27.728 1.00 95.75 151 SER A CA 1
ATOM 1099 C C . SER A 1 151 ? 2.307 -0.623 -26.932 1.00 95.75 151 SER A C 1
ATOM 1101 O O . SER A 1 151 ? 2.711 0.403 -27.474 1.00 95.75 151 SER A O 1
ATOM 1103 N N . PHE A 1 152 ? 2.619 -0.924 -25.668 1.00 93.06 152 PHE A N 1
ATOM 1104 C CA . PHE A 1 152 ? 3.499 -0.111 -24.816 1.00 93.06 152 PHE A CA 1
ATOM 1105 C C . PHE A 1 152 ? 4.782 -0.850 -24.409 1.00 93.06 152 PHE A C 1
ATOM 1107 O O . PHE A 1 152 ? 5.522 -0.348 -23.569 1.00 93.06 152 PHE A O 1
ATOM 1114 N N . PHE A 1 153 ? 5.063 -2.015 -25.002 1.00 93.75 153 PHE A N 1
ATOM 1115 C CA . PHE A 1 153 ? 6.182 -2.888 -24.634 1.00 93.75 153 PHE A CA 1
ATOM 1116 C C . PHE A 1 153 ? 7.541 -2.170 -24.641 1.00 93.75 153 PHE A C 1
ATOM 1118 O O . PHE A 1 153 ? 8.359 -2.351 -23.743 1.00 93.75 153 PHE A O 1
ATOM 1125 N N . SER A 1 154 ? 7.750 -1.253 -25.589 1.00 94.00 154 SER A N 1
ATOM 1126 C CA . SER A 1 154 ? 8.977 -0.453 -25.687 1.00 94.00 154 SER A CA 1
ATOM 1127 C C . SER A 1 154 ? 9.262 0.432 -24.465 1.00 94.0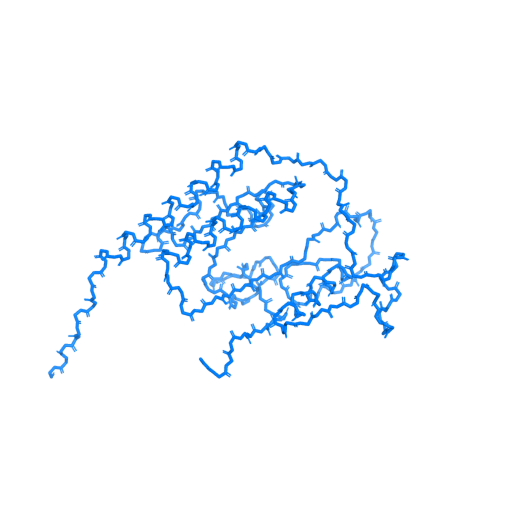0 154 SER A C 1
ATOM 1129 O O . SER A 1 154 ? 10.401 0.854 -24.280 1.00 94.00 154 SER A O 1
ATOM 1131 N N . GLN A 1 155 ? 8.266 0.706 -23.614 1.00 92.12 155 GLN A N 1
ATOM 1132 C CA . GLN A 1 155 ? 8.434 1.507 -22.398 1.00 92.12 155 GLN A CA 1
ATOM 1133 C C . GLN A 1 155 ? 9.051 0.724 -21.229 1.00 92.12 155 GLN A C 1
ATOM 1135 O O . GLN A 1 155 ? 9.447 1.342 -20.245 1.00 92.12 155 GLN A O 1
ATOM 1140 N N . TYR A 1 156 ? 9.145 -0.606 -21.320 1.00 89.00 156 TYR A N 1
ATOM 1141 C CA . TYR A 1 156 ? 9.708 -1.460 -20.263 1.00 89.00 156 TYR A CA 1
ATOM 1142 C C . TYR A 1 156 ? 11.204 -1.739 -20.426 1.00 89.00 156 TYR A C 1
ATOM 1144 O O . TYR A 1 156 ? 11.775 -2.512 -19.655 1.00 89.00 156 TYR A O 1
ATOM 1152 N N . GLY A 1 157 ? 11.843 -1.112 -21.416 1.00 88.19 157 GLY A N 1
ATOM 1153 C CA . GLY A 1 157 ? 13.287 -1.182 -21.565 1.00 88.19 157 GLY A CA 1
ATOM 1154 C C . GLY A 1 157 ? 14.024 -0.613 -20.337 1.00 88.19 157 GLY A C 1
ATOM 1155 O O . GLY A 1 157 ? 13.480 0.231 -19.621 1.00 88.19 157 GLY A O 1
ATOM 1156 N N . PRO A 1 158 ? 15.275 -1.035 -20.101 1.00 89.38 158 PRO A N 1
ATOM 1157 C CA . PRO A 1 158 ? 16.055 -1.918 -20.970 1.00 89.38 158 PRO A CA 1
ATOM 1158 C C . PRO A 1 158 ? 15.783 -3.416 -20.764 1.00 89.38 158 PRO A C 1
ATOM 1160 O O . PRO A 1 158 ? 16.160 -4.201 -21.628 1.00 89.38 158 PRO A O 1
ATOM 1163 N N . ASP A 1 159 ? 15.138 -3.805 -19.664 1.00 89.50 159 ASP A N 1
ATOM 1164 C CA . ASP A 1 159 ? 15.124 -5.206 -19.218 1.00 89.50 159 ASP A CA 1
ATOM 1165 C C . ASP A 1 159 ? 13.899 -5.996 -19.700 1.00 89.50 159 ASP A C 1
ATOM 1167 O O . ASP A 1 159 ? 13.965 -7.216 -19.811 1.00 89.50 159 ASP A O 1
ATOM 1171 N N . PHE A 1 160 ? 12.785 -5.314 -20.003 1.00 92.44 160 PHE A N 1
ATOM 1172 C CA . PHE A 1 160 ? 11.536 -5.915 -20.503 1.00 92.44 160 PHE A CA 1
ATOM 1173 C C . PHE A 1 160 ? 10.957 -7.039 -19.624 1.00 92.44 160 PHE A C 1
ATOM 1175 O O . PHE A 1 160 ? 10.170 -7.857 -20.094 1.00 92.44 160 PHE A O 1
ATOM 1182 N N . CYS A 1 161 ? 11.302 -7.057 -18.337 1.00 92.62 161 CYS A N 1
ATOM 1183 C CA . CYS A 1 161 ? 10.801 -8.019 -17.362 1.00 92.62 161 CYS A CA 1
ATOM 1184 C C . CYS A 1 161 ? 10.005 -7.338 -16.240 1.00 92.62 161 CYS A C 1
ATOM 1186 O O . CYS A 1 161 ? 10.090 -6.123 -16.043 1.00 92.62 161 CYS A O 1
ATOM 1188 N N . LEU A 1 162 ? 9.221 -8.111 -15.491 1.00 88.81 162 LEU A N 1
ATOM 1189 C CA . LEU A 1 162 ? 8.453 -7.652 -14.333 1.00 88.81 162 LEU A CA 1
ATOM 1190 C C . LEU A 1 162 ? 9.327 -7.326 -13.117 1.00 88.81 162 LEU A C 1
ATOM 1192 O O . LEU A 1 162 ? 8.859 -6.617 -12.225 1.00 88.81 162 LEU A O 1
ATOM 1196 N N . ASP A 1 163 ? 10.587 -7.765 -13.101 1.00 85.00 163 ASP A N 1
ATOM 1197 C CA . ASP A 1 163 ? 11.499 -7.479 -12.000 1.00 85.00 163 ASP A CA 1
ATOM 1198 C C . ASP A 1 163 ? 11.695 -5.966 -11.816 1.00 85.00 163 ASP A C 1
ATOM 1200 O O . ASP A 1 163 ? 11.714 -5.161 -12.765 1.00 85.00 163 ASP A O 1
ATOM 1204 N N . VAL A 1 164 ? 11.834 -5.573 -10.552 1.00 76.81 164 VAL A N 1
ATOM 1205 C CA . VAL A 1 164 ? 12.143 -4.204 -10.150 1.00 76.81 164 VAL A CA 1
ATOM 1206 C C . VAL A 1 164 ? 13.507 -4.211 -9.485 1.00 76.81 164 VAL A C 1
ATOM 1208 O O . VAL A 1 164 ? 13.693 -4.795 -8.420 1.00 76.81 164 VAL A O 1
ATOM 1211 N N . THR A 1 165 ? 14.467 -3.539 -10.114 1.00 74.12 165 THR A N 1
ATOM 1212 C CA . THR A 1 165 ? 15.799 -3.368 -9.537 1.00 74.12 165 THR A CA 1
ATOM 1213 C C . THR A 1 165 ? 15.706 -2.499 -8.281 1.00 74.12 165 THR A C 1
ATOM 1215 O O . THR A 1 165 ? 15.185 -1.379 -8.359 1.00 74.12 165 THR A O 1
ATOM 1218 N N . PRO A 1 166 ? 16.225 -2.964 -7.130 1.00 73.00 166 PRO A N 1
ATOM 1219 C CA . PRO A 1 166 ? 16.236 -2.175 -5.909 1.00 73.00 166 PRO A CA 1
ATOM 1220 C C . PRO A 1 166 ? 16.950 -0.835 -6.094 1.00 73.00 166 PRO A C 1
ATOM 1222 O O . PRO A 1 166 ? 17.951 -0.717 -6.805 1.00 73.00 166 PRO A O 1
ATOM 1225 N N . SER A 1 167 ? 16.448 0.190 -5.411 1.00 72.06 167 SER A N 1
ATOM 1226 C CA . SER A 1 167 ? 17.073 1.509 -5.408 1.00 72.06 167 SER A CA 1
ATOM 1227 C C . SER A 1 167 ? 18.393 1.494 -4.633 1.00 72.06 167 SER A C 1
ATOM 1229 O O . SER A 1 167 ? 18.472 0.940 -3.542 1.00 72.06 167 SER A O 1
ATOM 1231 N N . LEU A 1 168 ? 19.410 2.193 -5.146 1.00 80.12 168 LEU A N 1
ATOM 1232 C CA . LEU A 1 168 ? 20.667 2.451 -4.423 1.00 80.12 168 LEU A CA 1
ATOM 1233 C C . LEU A 1 168 ? 20.551 3.610 -3.417 1.00 80.12 168 LEU A C 1
ATOM 1235 O O . LEU A 1 168 ? 21.556 4.067 -2.867 1.00 80.12 168 LEU A O 1
ATOM 1239 N N . LYS A 1 169 ? 19.341 4.141 -3.201 1.00 81.88 169 LYS A N 1
ATOM 1240 C CA . LYS A 1 169 ? 19.114 5.202 -2.220 1.00 81.88 169 LYS A CA 1
ATOM 1241 C C . LYS A 1 169 ? 19.501 4.719 -0.826 1.00 81.88 169 LYS A C 1
ATOM 1243 O O . LYS A 1 169 ? 19.148 3.622 -0.402 1.00 81.88 169 LYS A O 1
ATOM 1248 N N . ARG A 1 170 ? 20.196 5.589 -0.092 1.00 87.19 170 ARG A N 1
ATOM 1249 C CA . ARG A 1 170 ? 20.492 5.359 1.319 1.00 87.19 170 ARG A CA 1
ATOM 1250 C C . ARG A 1 170 ? 19.184 5.235 2.094 1.00 87.19 170 ARG A C 1
ATOM 1252 O O . ARG A 1 170 ? 18.319 6.099 1.981 1.00 87.19 170 ARG A O 1
ATOM 1259 N N . ASN A 1 171 ? 19.104 4.209 2.929 1.00 88.62 171 ASN A N 1
ATOM 1260 C CA . ASN A 1 171 ? 18.025 4.069 3.887 1.00 88.62 171 ASN A CA 1
ATOM 1261 C C . ASN A 1 171 ? 18.174 5.097 5.016 1.00 88.62 171 ASN A C 1
ATOM 1263 O O . ASN A 1 171 ? 19.198 5.127 5.706 1.00 88.62 171 ASN A O 1
ATOM 1267 N N . LEU A 1 172 ? 17.169 5.955 5.177 1.00 89.94 172 LEU A N 1
ATOM 1268 C CA . LEU A 1 172 ? 17.111 6.980 6.220 1.00 89.94 172 LEU A CA 1
ATOM 1269 C C . LEU A 1 172 ? 16.278 6.549 7.439 1.00 89.94 172 LEU A C 1
ATOM 1271 O O . LEU A 1 172 ? 16.118 7.336 8.369 1.00 89.94 172 LEU A O 1
ATOM 1275 N N . ASN A 1 173 ? 15.757 5.320 7.443 1.00 89.44 173 ASN A N 1
ATOM 1276 C CA . ASN A 1 173 ? 14.957 4.757 8.527 1.00 89.44 173 ASN A CA 1
ATOM 1277 C C . ASN A 1 173 ? 15.869 4.052 9.530 1.00 89.44 173 ASN A C 1
ATOM 1279 O O . ASN A 1 173 ? 16.292 2.911 9.306 1.00 89.44 173 ASN A O 1
ATOM 1283 N N . ASP A 1 174 ? 16.160 4.724 10.644 1.00 95.06 174 ASP A N 1
ATOM 1284 C CA . ASP A 1 174 ? 16.791 4.064 11.782 1.00 95.06 174 ASP A CA 1
ATOM 1285 C C . ASP A 1 174 ? 15.874 2.956 12.319 1.00 95.06 174 ASP A C 1
ATOM 1287 O O . ASP A 1 174 ? 14.663 3.133 12.458 1.00 95.06 174 ASP A O 1
ATOM 1291 N N . SER A 1 175 ? 16.454 1.791 12.609 1.00 94.31 175 SER A N 1
ATOM 1292 C CA . SER A 1 175 ? 15.669 0.613 12.996 1.00 94.31 175 SER A CA 1
ATOM 1293 C C . SER A 1 175 ? 15.027 0.759 14.376 1.00 94.31 175 SER A C 1
ATOM 1295 O O . SER A 1 175 ? 13.966 0.189 14.617 1.00 94.31 175 SER A O 1
ATOM 1297 N N . THR A 1 176 ? 15.641 1.526 15.280 1.00 95.69 176 THR A N 1
ATOM 1298 C CA . THR A 1 176 ? 15.084 1.780 16.611 1.00 95.69 176 THR A CA 1
ATOM 1299 C C . THR A 1 176 ? 13.947 2.784 16.520 1.00 95.69 176 THR A C 1
ATOM 1301 O O . THR A 1 176 ? 12.880 2.527 17.073 1.00 95.69 176 THR A O 1
ATOM 1304 N N . GLU A 1 177 ? 14.144 3.888 15.794 1.00 92.38 177 GLU A N 1
ATOM 1305 C CA . GLU A 1 177 ? 13.095 4.889 15.558 1.00 92.38 177 GLU A CA 1
ATOM 1306 C C . GLU A 1 177 ? 11.867 4.264 14.887 1.00 92.38 177 GLU A C 1
ATOM 1308 O O . GLU A 1 177 ? 10.749 4.428 15.372 1.00 92.38 177 GLU A O 1
ATOM 1313 N N . LEU A 1 178 ? 12.070 3.493 13.813 1.00 90.56 178 LEU A N 1
ATOM 1314 C CA . LEU A 1 178 ? 10.982 2.832 13.091 1.00 90.56 178 LEU A CA 1
ATOM 1315 C C . LEU A 1 178 ? 10.220 1.849 13.986 1.00 90.56 178 LEU A C 1
ATOM 1317 O O . LEU A 1 178 ? 8.991 1.844 13.982 1.00 90.56 178 LEU A O 1
ATOM 1321 N N . ARG A 1 179 ? 10.930 1.056 14.797 1.00 94.25 179 ARG A N 1
ATOM 1322 C CA . ARG A 1 179 ? 10.294 0.137 15.750 1.00 94.25 179 ARG A CA 1
ATOM 1323 C C . ARG A 1 179 ? 9.403 0.886 16.742 1.00 94.25 179 ARG A C 1
ATOM 1325 O O . ARG A 1 179 ? 8.285 0.448 16.977 1.00 94.25 179 ARG A O 1
ATOM 1332 N N . LEU A 1 180 ? 9.865 2.012 17.288 1.00 94.12 180 LEU A N 1
ATOM 1333 C CA . LEU A 1 180 ? 9.075 2.817 18.228 1.00 94.12 180 LEU A CA 1
ATOM 1334 C C . LEU A 1 180 ? 7.815 3.405 17.575 1.00 94.12 180 LEU A C 1
ATOM 1336 O O . LEU A 1 180 ? 6.764 3.454 18.211 1.00 94.12 180 LEU A O 1
ATOM 1340 N N . LEU A 1 181 ? 7.899 3.814 16.306 1.00 89.25 181 LEU A N 1
ATOM 1341 C CA . LEU A 1 181 ? 6.738 4.281 15.541 1.00 89.25 181 LEU A CA 1
ATOM 1342 C C . LEU A 1 181 ? 5.698 3.171 15.358 1.00 89.25 181 LEU A C 1
ATOM 1344 O O . LEU A 1 181 ? 4.512 3.393 15.599 1.00 89.25 181 LEU A O 1
ATOM 1348 N N . VAL A 1 182 ? 6.143 1.969 14.984 1.00 89.12 182 VAL A N 1
ATOM 1349 C CA . VAL A 1 182 ? 5.268 0.798 14.826 1.00 89.12 182 VAL A CA 1
ATOM 1350 C C . VAL A 1 182 ? 4.649 0.390 16.165 1.00 89.12 182 VAL A C 1
ATOM 1352 O O . VAL A 1 182 ? 3.447 0.157 16.233 1.00 89.12 182 VAL A O 1
ATOM 1355 N N . GLU A 1 183 ? 5.430 0.360 17.247 1.00 94.38 183 GLU A N 1
ATOM 1356 C CA . GLU A 1 183 ? 4.931 0.053 18.594 1.00 94.38 183 GLU A CA 1
ATOM 1357 C C . GLU A 1 183 ? 3.867 1.058 19.051 1.00 94.38 183 GLU A C 1
ATOM 1359 O O . GLU A 1 183 ? 2.835 0.655 19.586 1.00 94.38 183 GLU A O 1
ATOM 1364 N N . SER A 1 184 ? 4.071 2.351 18.786 1.00 91.00 184 SER A N 1
ATOM 1365 C CA . SER A 1 184 ? 3.079 3.396 19.069 1.00 91.00 184 SER A CA 1
ATOM 1366 C C . SER A 1 184 ? 1.780 3.186 18.280 1.00 91.00 184 SER A C 1
ATOM 1368 O O . SER A 1 184 ? 0.686 3.266 18.843 1.00 91.00 184 SER A O 1
ATOM 1370 N N . ALA A 1 185 ? 1.884 2.855 16.988 1.00 85.12 185 ALA A N 1
ATOM 1371 C CA . ALA A 1 185 ? 0.734 2.557 16.135 1.00 85.12 185 ALA A CA 1
ATOM 1372 C C . ALA A 1 185 ? -0.067 1.343 16.642 1.00 85.12 185 ALA A C 1
ATOM 1374 O O . ALA A 1 185 ? -1.288 1.424 16.784 1.00 85.12 185 ALA A O 1
ATOM 1375 N N . VAL A 1 186 ? 0.618 0.248 16.981 1.00 90.50 186 VAL A N 1
ATOM 1376 C CA . VAL A 1 186 ? 0.006 -0.969 17.542 1.00 90.50 186 VAL A CA 1
ATOM 1377 C C . VAL A 1 186 ? -0.666 -0.686 18.887 1.00 90.50 186 VAL A C 1
ATOM 1379 O O . VAL A 1 186 ? -1.769 -1.160 19.145 1.00 90.50 186 VAL A O 1
ATOM 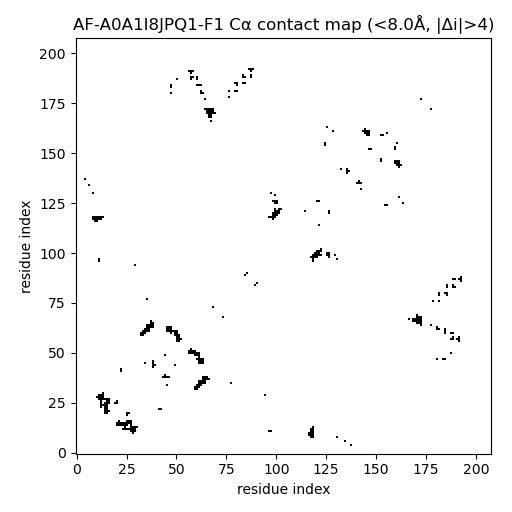1382 N N . GLU A 1 187 ? -0.043 0.114 19.749 1.00 93.50 187 GLU A N 1
ATOM 1383 C CA . GLU A 1 187 ? -0.624 0.475 21.043 1.00 93.50 187 GLU A CA 1
ATOM 1384 C C . GLU A 1 187 ? -1.895 1.326 20.894 1.00 93.50 187 GLU A C 1
ATOM 1386 O O . GLU A 1 187 ? -2.872 1.132 21.617 1.00 93.50 187 GLU A O 1
ATOM 1391 N N . ASN A 1 188 ? -1.931 2.236 19.920 1.00 86.38 188 ASN A N 1
ATOM 1392 C CA . ASN A 1 188 ? -3.141 2.997 19.610 1.00 86.38 188 ASN A CA 1
ATOM 1393 C C . ASN A 1 188 ? -4.285 2.090 19.125 1.00 86.38 188 ASN A C 1
ATOM 1395 O O . ASN A 1 188 ? -5.425 2.290 19.542 1.00 86.38 188 ASN A O 1
ATOM 1399 N N . LEU A 1 189 ? -3.991 1.061 18.325 1.00 85.31 189 LEU A N 1
ATOM 1400 C CA . LEU A 1 189 ? -4.983 0.065 17.900 1.00 85.31 189 LEU A CA 1
ATOM 1401 C C . LEU A 1 189 ? -5.551 -0.735 19.079 1.00 85.31 189 LEU A C 1
ATOM 1403 O O . LEU A 1 189 ? -6.760 -0.943 19.152 1.00 85.31 189 LEU A O 1
ATOM 1407 N N . LYS A 1 190 ? -4.722 -1.104 20.061 1.00 90.69 190 LYS A N 1
ATOM 1408 C CA . LYS A 1 190 ? -5.203 -1.764 21.289 1.00 90.69 190 LYS A CA 1
ATOM 1409 C C . LYS A 1 190 ? -6.160 -0.878 22.084 1.00 90.69 190 LYS A C 1
ATOM 1411 O O . LYS A 1 190 ? -7.218 -1.337 22.503 1.00 90.69 190 LYS A O 1
ATOM 1416 N N . ARG A 1 191 ? -5.839 0.413 22.229 1.00 89.56 191 ARG A N 1
ATOM 1417 C CA . ARG A 1 191 ? -6.729 1.391 22.886 1.00 89.56 191 ARG A CA 1
ATOM 1418 C C . ARG A 1 191 ? -8.061 1.533 22.163 1.00 89.56 191 ARG A C 1
ATOM 1420 O O . ARG A 1 191 ? -9.092 1.718 22.806 1.00 89.56 191 ARG A O 1
ATOM 1427 N N . LEU A 1 192 ? -8.048 1.458 20.833 1.00 83.31 192 LEU A N 1
ATOM 1428 C CA . LEU A 1 192 ? -9.277 1.448 20.054 1.00 83.31 192 LEU A CA 1
ATOM 1429 C C . LEU A 1 192 ? -10.108 0.195 20.339 1.00 83.31 192 LEU A C 1
ATOM 1431 O O . LEU A 1 192 ? -11.304 0.321 20.583 1.00 83.31 192 LEU A O 1
ATOM 1435 N N . ALA A 1 193 ? -9.485 -0.986 20.352 1.00 85.44 193 ALA A N 1
ATOM 1436 C CA . ALA A 1 193 ? -10.164 -2.245 20.651 1.00 85.44 193 ALA A CA 1
ATOM 1437 C C . ALA A 1 193 ? -10.866 -2.194 22.019 1.00 85.44 193 ALA A C 1
ATOM 1439 O O . ALA A 1 193 ? -12.044 -2.529 22.132 1.00 85.44 193 ALA A O 1
ATOM 1440 N N . GLU A 1 194 ? -10.177 -1.689 23.046 1.00 88.12 194 GLU A N 1
ATOM 1441 C CA . GLU A 1 194 ? -10.755 -1.467 24.376 1.00 88.12 194 GLU A CA 1
ATOM 1442 C C . GLU A 1 194 ? -11.947 -0.499 24.328 1.00 88.12 194 GLU A C 1
ATOM 1444 O O . GLU A 1 194 ? -13.000 -0.767 24.907 1.00 88.12 194 GLU A O 1
ATOM 1449 N N . ALA A 1 195 ? -11.816 0.616 23.603 1.00 82.69 195 ALA A N 1
ATOM 1450 C CA . ALA A 1 195 ? -12.890 1.592 23.457 1.00 82.69 195 ALA A CA 1
ATOM 1451 C C . ALA A 1 195 ? -14.120 1.012 22.737 1.00 82.69 195 ALA A C 1
ATOM 1453 O O . ALA A 1 195 ? -15.245 1.310 23.137 1.00 82.69 195 ALA A O 1
ATOM 1454 N N . LEU A 1 196 ? -13.923 0.176 21.713 1.00 79.12 196 LEU A N 1
ATOM 1455 C CA . LEU A 1 196 ? -14.996 -0.502 20.981 1.00 79.12 196 LEU A CA 1
ATOM 1456 C C . LEU A 1 196 ? -15.695 -1.560 21.843 1.00 79.12 196 LEU A C 1
ATOM 1458 O O . LEU A 1 196 ? -16.919 -1.644 21.820 1.00 79.12 196 LEU A O 1
ATOM 1462 N N . GLN A 1 197 ? -14.956 -2.309 22.665 1.00 79.44 197 GLN A N 1
ATOM 1463 C CA . GLN A 1 197 ? -15.537 -3.273 23.610 1.00 79.44 197 GLN A CA 1
ATOM 1464 C C . GLN A 1 197 ? -16.373 -2.600 24.709 1.00 79.44 197 GLN A C 1
ATOM 1466 O O . GLN A 1 197 ? -17.344 -3.179 25.197 1.00 79.44 197 GLN A O 1
ATOM 1471 N N . LEU A 1 198 ? -16.017 -1.372 25.098 1.00 69.94 198 LEU A N 1
ATOM 1472 C CA . LEU A 1 198 ? -16.766 -0.570 26.070 1.00 69.94 198 LEU A CA 1
ATOM 1473 C C . LEU A 1 198 ? -18.019 0.096 25.477 1.00 69.94 198 LEU A C 1
ATOM 1475 O O . LEU A 1 198 ? -18.872 0.566 26.236 1.00 69.94 198 LEU A O 1
ATOM 1479 N N . GLN A 1 199 ? -18.174 0.132 24.148 1.00 62.88 199 GLN A N 1
ATOM 1480 C CA . GLN A 1 199 ? -19.426 0.554 23.525 1.00 62.88 199 GLN A CA 1
ATOM 1481 C C . GLN A 1 199 ? -20.472 -0.552 23.715 1.00 62.88 199 GLN A C 1
ATOM 1483 O O . GLN A 1 199 ? -20.527 -1.528 22.973 1.00 62.88 199 GLN A O 1
ATOM 1488 N N . THR A 1 200 ? -21.314 -0.401 24.744 1.00 50.12 200 THR A N 1
ATOM 1489 C CA . THR A 1 200 ? -22.510 -1.236 24.968 1.00 50.12 200 THR A CA 1
ATOM 1490 C C . THR A 1 200 ? -23.268 -1.446 23.651 1.00 50.12 200 THR A C 1
ATOM 1492 O O . THR A 1 200 ? -23.455 -0.462 22.926 1.00 50.12 200 THR A O 1
ATOM 1495 N N . PRO A 1 201 ? -23.771 -2.662 23.347 1.00 50.69 201 PRO A N 1
ATOM 1496 C CA . PRO A 1 201 ? -24.615 -2.852 22.179 1.00 50.69 201 PRO A CA 1
ATOM 1497 C C . PRO A 1 201 ? -25.769 -1.860 22.268 1.00 50.69 201 PRO A C 1
ATOM 1499 O O . PRO A 1 201 ? -26.392 -1.740 23.329 1.00 50.69 201 PRO A O 1
ATOM 1502 N N . MET A 1 202 ? -26.026 -1.132 21.177 1.00 47.44 202 MET A N 1
ATOM 1503 C CA . MET A 1 202 ? -27.218 -0.298 21.065 1.00 47.44 202 MET A CA 1
ATOM 1504 C C . MET A 1 202 ? -28.407 -1.134 21.533 1.00 47.44 202 MET A C 1
ATOM 1506 O O . MET A 1 202 ? -28.711 -2.167 20.932 1.00 47.44 202 MET A O 1
ATOM 1510 N N . GLN A 1 203 ? -29.033 -0.723 22.640 1.00 46.50 203 GLN A N 1
ATOM 1511 C CA . GLN A 1 203 ? -30.280 -1.329 23.086 1.00 46.50 203 GLN A CA 1
ATOM 1512 C C . GLN A 1 203 ? -31.220 -1.308 21.876 1.00 46.50 203 GLN A C 1
ATOM 1514 O O . GLN A 1 203 ? -31.358 -0.243 21.263 1.00 46.50 203 GLN A O 1
ATOM 1519 N N . PRO A 1 204 ? -31.811 -2.446 21.469 1.00 46.09 204 PRO A N 1
ATOM 1520 C CA . PRO A 1 204 ? -32.743 -2.441 20.359 1.00 46.09 204 PRO A CA 1
ATOM 1521 C C . PRO A 1 204 ? -33.837 -1.438 20.710 1.00 46.09 204 PRO A C 1
ATOM 1523 O O . PRO A 1 204 ? -34.508 -1.580 21.732 1.00 46.09 204 PRO A O 1
ATOM 1526 N N . ASN A 1 205 ? -33.950 -0.377 19.907 1.00 48.09 205 ASN A N 1
ATOM 1527 C CA . ASN A 1 205 ? -35.018 0.597 20.052 1.00 48.09 205 ASN A CA 1
ATOM 1528 C C . ASN A 1 205 ? -36.337 -0.172 19.941 1.00 48.09 205 ASN A C 1
ATOM 1530 O O . ASN A 1 205 ? -36.747 -0.557 18.846 1.00 48.09 205 ASN A O 1
ATOM 1534 N N . TYR A 1 206 ? -36.978 -0.419 21.081 1.00 44.75 206 TYR A N 1
ATOM 1535 C CA . TYR A 1 206 ? -38.366 -0.841 21.141 1.00 44.75 206 TYR A CA 1
ATOM 1536 C C . TYR A 1 206 ? -39.203 0.342 20.655 1.00 44.75 206 TYR A C 1
ATOM 1538 O O . TYR A 1 206 ? -39.626 1.189 21.440 1.00 44.75 206 TYR A O 1
ATOM 1546 N N . PHE A 1 207 ? -39.398 0.432 19.343 1.00 48.78 207 PHE A N 1
ATOM 1547 C CA . PHE A 1 207 ? -40.516 1.177 18.790 1.00 48.78 207 PHE A CA 1
ATOM 1548 C C . PHE A 1 207 ? -41.775 0.350 19.081 1.00 48.78 207 PHE A C 1
ATOM 1550 O O . PHE A 1 207 ? -42.007 -0.671 18.433 1.00 48.78 207 PHE A O 1
ATOM 1557 N N . TYR A 1 208 ? -42.505 0.748 20.126 1.00 49.66 208 TYR A N 1
ATOM 1558 C CA . TYR A 1 208 ? -43.908 0.384 20.339 1.00 49.66 208 TYR A CA 1
ATOM 1559 C C . TYR A 1 208 ? -44.812 1.259 19.471 1.00 49.66 208 TYR A C 1
ATOM 1561 O O . TYR A 1 208 ? -44.473 2.455 19.303 1.00 49.66 208 TYR A O 1
#

Secondary structure (DSSP, 8-state):
---S----TT---TT--SS--BTTBSS-S-SS--EEEE-SSTT----TT----GGGTTS--EEEEPTT--HHHHHHHHHHHHHHHHHHH--S------PPPP-----S--------SSSS---HHHHHHHHHHHHHHHHT-PPPSBPPP-TTGGGGTTT-BS--PPP-PPP---HHHHHHHHHHHHHHHHHHHHHHHTS---------

Organism: NCBI:txid282301

Radius of gyration: 19.92 Å; Cα contacts (8 Å, |Δi|>4): 228; chains: 1; bounding box: 65×38×54 Å

Nearest PDB structures (foldseek):
  4rn2-assembly3_B  TM=8.680E-01  e=2.899E-11  Homo sapiens
  2v5x-assembly2_B  TM=8.660E-01  e=5.312E-11  Homo sapiens
  5d1d-assembly2_B  TM=8.631E-01  e=6.371E-11  Homo sapiens
  4rn2-assembly3_A  TM=8.656E-01  e=1.099E-10  Homo sapiens
  5dc7-assembly2_B  TM=8.675E-01  e=1.318E-10  Homo sapiens

Mean predicted aligned error: 10.88 Å

pLDDT: mean 73.31, std 17.51, range [27.06, 95.75]

InterPro domains:
  IPR023696 Ureohydrolase domain superfamily [SSF52768] (2-191)
  IPR023801 Histone deacetylase domain [PF00850] (5-31)
  IPR023801 Histone deacetylase domain [PF00850] (39-96)
  IPR037138 Histone deacetylase domain superfamily [G3DSA:3.40.800.20] (1-34)
  IPR037138 Histone deacetylase domain superfamily [G3DSA:3.40.800.20] (35-100)
  IPR037138 Histone deacetylase domain superfamily [G3DSA:3.40.800.20] (104-203)

Solvent-accessible surface area (backbone atoms only — not comparable to full-atom values): 12994 Å² total; per-residue (Å²): 122,100,60,94,76,88,86,62,73,71,40,50,28,63,52,18,49,100,91,45,65,32,90,96,11,71,57,51,80,54,92,76,64,70,48,79,45,70,46,91,44,90,91,70,65,53,47,69,82,50,23,60,57,78,97,44,42,38,65,27,43,21,41,58,36,48,61,45,63,46,69,69,59,49,52,53,48,49,49,55,44,49,55,38,43,46,73,36,62,65,64,96,72,87,88,86,74,79,54,34,77,71,74,93,75,74,77,90,74,93,75,98,69,86,88,80,77,36,31,59,49,85,41,64,57,59,31,51,40,52,53,50,52,52,51,29,60,77,72,73,48,88,75,73,55,66,57,75,90,54,101,61,45,84,66,39,59,96,76,40,42,59,75,75,83,80,76,89,58,71,60,64,56,52,70,67,62,52,48,52,44,46,52,52,41,36,51,36,24,52,54,33,27,54,54,56,70,67,53,69,77,77,73,80,80,79,81,126

Foldseek 3Di:
DVDPDDDDQQAQLCQDDPPGRFPNHPDHPDPADEDEDAAPDPPNDQPLCPQDDDLSGNSYGHQHFDPPQDPVLSVVLVCLLVVLLCVQPVDPDDDDADAFDDDPPDDDDDDDDDDHGGHHYDLVVRSVLVVVVVVCVVVVHDDDQAADDDPCQVSNPDVNGSDDDRDPDDGPDDPVNSVVSSVSSSVSSVVSSVVVVPPDPDDPPPPD